Protein AF-A0A6I0E391-F1 (afdb_monomer)

Structure (mmCIF, N/CA/C/O backbone):
data_AF-A0A6I0E391-F1
#
_entry.id   AF-A0A6I0E391-F1
#
loop_
_atom_site.group_PDB
_atom_site.id
_atom_site.type_symbol
_atom_site.label_atom_id
_atom_site.label_alt_id
_atom_site.label_comp_id
_atom_site.label_asym_id
_atom_site.label_entity_id
_atom_site.label_seq_id
_atom_site.pdbx_PDB_ins_code
_atom_site.Cartn_x
_atom_site.Cartn_y
_atom_site.Cartn_z
_atom_site.occupancy
_atom_site.B_iso_or_equiv
_atom_site.auth_seq_id
_atom_site.auth_comp_id
_atom_site.auth_asym_id
_atom_site.auth_atom_id
_atom_site.pdbx_PDB_model_num
ATOM 1 N N . MET A 1 1 ? 44.628 -14.503 -8.313 1.00 46.72 1 MET A N 1
ATOM 2 C CA . MET A 1 1 ? 43.219 -14.071 -8.408 1.00 46.72 1 MET A CA 1
ATOM 3 C C . MET A 1 1 ? 42.395 -15.101 -7.666 1.00 46.72 1 MET A C 1
ATOM 5 O O . MET A 1 1 ? 42.502 -16.272 -8.007 1.00 46.72 1 MET A O 1
ATOM 9 N N . SER A 1 2 ? 41.689 -14.709 -6.607 1.00 58.78 2 SER A N 1
ATOM 10 C CA . SER A 1 2 ? 40.717 -15.592 -5.961 1.00 58.78 2 SER A CA 1
ATOM 11 C C . SER A 1 2 ? 39.588 -15.878 -6.950 1.00 58.78 2 SER A C 1
ATOM 13 O O . SER A 1 2 ? 39.157 -14.982 -7.675 1.00 58.78 2 SER A O 1
ATOM 15 N N . ILE A 1 3 ? 39.145 -17.130 -7.016 1.00 65.44 3 ILE A N 1
ATOM 16 C CA . ILE A 1 3 ? 37.949 -17.498 -7.774 1.00 65.44 3 ILE A CA 1
ATOM 17 C C . ILE A 1 3 ? 36.780 -16.772 -7.104 1.00 65.44 3 ILE A C 1
ATOM 19 O O . ILE A 1 3 ? 36.540 -16.970 -5.915 1.00 65.44 3 ILE A O 1
ATOM 23 N N . ILE A 1 4 ? 36.102 -15.887 -7.837 1.00 74.38 4 ILE A N 1
ATOM 24 C CA . ILE A 1 4 ? 34.874 -15.251 -7.354 1.00 74.38 4 ILE A CA 1
ATOM 25 C C . ILE A 1 4 ? 33.792 -16.328 -7.363 1.00 74.38 4 ILE A C 1
ATOM 27 O O . ILE A 1 4 ? 33.480 -16.889 -8.415 1.00 74.38 4 ILE A O 1
ATOM 31 N N . ASN A 1 5 ? 33.245 -16.637 -6.192 1.00 81.81 5 ASN A N 1
ATOM 32 C CA . ASN A 1 5 ? 32.132 -17.561 -6.073 1.00 81.81 5 ASN A CA 1
ATOM 33 C C . ASN A 1 5 ? 30.822 -16.811 -6.344 1.00 81.81 5 ASN A C 1
ATOM 35 O O . ASN A 1 5 ? 30.295 -16.123 -5.478 1.00 81.81 5 ASN A O 1
ATOM 39 N N . TYR A 1 6 ? 30.299 -16.938 -7.563 1.00 87.81 6 TYR A N 1
ATOM 40 C CA . TYR A 1 6 ? 29.052 -16.288 -7.987 1.00 87.81 6 TYR A CA 1
ATOM 41 C C . TYR A 1 6 ? 27.785 -16.853 -7.321 1.00 87.81 6 TYR A C 1
ATOM 43 O O . TYR A 1 6 ? 26.693 -16.368 -7.600 1.00 87.81 6 TYR A O 1
ATOM 51 N N . LEU A 1 7 ? 27.917 -17.884 -6.480 1.00 90.56 7 LEU A N 1
ATOM 52 C CA . LEU A 1 7 ? 26.816 -18.518 -5.752 1.00 90.56 7 LEU A CA 1
ATOM 53 C C . LEU A 1 7 ? 26.879 -18.256 -4.241 1.00 90.56 7 LEU A C 1
ATOM 55 O O . LEU A 1 7 ? 26.068 -18.794 -3.488 1.00 90.56 7 LEU A O 1
ATOM 59 N N . GLU A 1 8 ? 27.828 -17.441 -3.779 1.00 93.00 8 GLU A N 1
ATOM 60 C CA . GLU A 1 8 ? 27.818 -16.960 -2.400 1.00 93.00 8 GLU A CA 1
ATOM 61 C C . GLU A 1 8 ? 26.736 -15.884 -2.225 1.00 93.00 8 GLU A C 1
ATOM 63 O O . GLU A 1 8 ? 26.653 -14.969 -3.048 1.00 93.00 8 GLU A O 1
ATOM 68 N N . PRO A 1 9 ? 25.888 -15.977 -1.182 1.00 94.69 9 PRO A N 1
ATOM 69 C CA . PRO A 1 9 ? 24.912 -14.938 -0.886 1.00 94.69 9 PRO A CA 1
ATOM 70 C C . PRO A 1 9 ? 25.587 -13.583 -0.687 1.00 94.69 9 PRO A C 1
ATOM 72 O O . PRO A 1 9 ? 26.598 -13.475 0.014 1.00 94.69 9 PRO A O 1
ATOM 75 N N . ASP A 1 10 ? 24.993 -12.531 -1.242 1.00 93.75 10 ASP A N 1
ATOM 76 C CA . ASP A 1 10 ? 25.478 -11.177 -1.018 1.00 93.75 10 ASP A CA 1
ATOM 77 C C . ASP A 1 10 ? 25.355 -10.831 0.475 1.00 93.75 10 ASP A C 1
ATOM 79 O O . ASP A 1 10 ? 24.283 -10.928 1.081 1.00 93.75 10 ASP A O 1
ATOM 83 N N . SER A 1 11 ? 26.466 -10.421 1.088 1.00 92.50 11 SER A N 1
ATOM 84 C CA . SER A 1 11 ? 26.554 -10.217 2.538 1.00 92.50 11 SER A CA 1
ATOM 85 C C . SER A 1 11 ? 25.580 -9.163 3.064 1.00 92.50 11 SER A C 1
ATOM 87 O O . SER A 1 11 ? 25.208 -9.210 4.241 1.00 92.50 11 SER A O 1
ATOM 89 N N . ARG A 1 12 ? 25.100 -8.251 2.207 1.00 91.00 12 ARG A N 1
ATOM 90 C CA . ARG A 1 12 ? 24.074 -7.264 2.566 1.00 91.00 12 ARG A CA 1
ATOM 91 C C . ARG A 1 12 ? 22.795 -7.923 3.070 1.00 91.00 12 ARG A C 1
ATOM 93 O O . ARG A 1 12 ? 22.193 -7.388 3.994 1.00 91.00 12 ARG A O 1
ATOM 100 N N . TRP A 1 13 ? 22.408 -9.091 2.550 1.00 92.25 13 TRP A N 1
ATOM 101 C CA . TRP A 1 13 ? 21.163 -9.769 2.941 1.00 92.25 13 TRP A CA 1
ATOM 102 C C . TRP A 1 13 ? 21.108 -10.167 4.422 1.00 92.25 13 TRP A C 1
ATOM 104 O O . TRP A 1 13 ? 20.024 -10.256 5.007 1.00 92.25 13 TRP A O 1
ATOM 114 N N . SER A 1 14 ? 22.272 -10.290 5.070 1.00 90.19 14 SER A N 1
ATOM 115 C CA . SER A 1 14 ? 22.373 -10.532 6.512 1.00 90.19 14 SER A CA 1
ATOM 116 C C . SER A 1 14 ? 21.745 -9.420 7.366 1.00 90.19 14 SER A C 1
ATOM 118 O O . SER A 1 14 ? 21.201 -9.721 8.430 1.00 90.19 14 SER A O 1
ATOM 120 N N . LEU A 1 15 ? 21.722 -8.169 6.878 1.00 88.94 15 LEU A N 1
ATOM 121 C CA . LEU A 1 15 ? 21.093 -7.021 7.549 1.00 88.94 15 LEU A CA 1
ATOM 122 C C . LEU A 1 15 ? 19.573 -7.179 7.703 1.00 88.94 15 LEU A C 1
ATOM 124 O O . LEU A 1 15 ? 18.974 -6.532 8.557 1.00 88.94 15 LEU A O 1
ATOM 128 N N . TRP A 1 16 ? 18.955 -8.044 6.894 1.00 88.69 16 TRP A N 1
ATOM 129 C CA . TRP A 1 16 ? 17.520 -8.345 6.934 1.00 88.69 16 TRP A CA 1
ATOM 130 C C . TRP A 1 16 ? 17.235 -9.780 7.382 1.00 88.69 16 TRP A C 1
ATOM 132 O O . TRP A 1 16 ? 16.155 -10.311 7.119 1.00 88.69 16 TRP A O 1
ATOM 142 N N . HIS A 1 17 ? 18.201 -10.416 8.055 1.00 91.06 17 HIS A N 1
ATOM 143 C CA . HIS A 1 17 ? 18.084 -11.783 8.564 1.00 91.06 17 HIS A CA 1
ATOM 144 C C . HIS A 1 17 ? 17.608 -12.774 7.488 1.00 91.06 17 HIS A C 1
ATOM 146 O O . HIS A 1 17 ? 16.733 -13.605 7.735 1.00 91.06 17 HIS A O 1
ATOM 152 N N . CYS A 1 18 ? 18.147 -12.641 6.276 1.00 92.69 18 CYS A N 1
ATOM 153 C CA . CYS A 1 18 ? 17.850 -13.506 5.145 1.00 92.69 18 CYS A CA 1
ATOM 154 C C . CYS A 1 18 ? 19.090 -14.337 4.825 1.00 92.69 18 CYS A C 1
ATOM 156 O O . CYS A 1 18 ? 20.132 -13.774 4.482 1.00 92.69 18 CYS A O 1
ATOM 158 N N . LYS A 1 19 ? 19.001 -15.657 5.006 1.00 92.25 19 LYS A N 1
ATOM 159 C CA . LYS A 1 19 ? 20.163 -16.557 4.933 1.00 92.25 19 LYS A CA 1
ATOM 160 C C . LYS A 1 19 ? 20.131 -17.492 3.735 1.00 92.25 19 LYS A C 1
ATOM 162 O O . LYS A 1 19 ? 21.194 -17.933 3.305 1.00 92.25 19 LYS A O 1
ATOM 167 N N . THR A 1 20 ? 18.949 -17.798 3.213 1.00 95.00 20 THR A N 1
ATOM 168 C CA . THR A 1 20 ? 18.779 -18.716 2.082 1.00 95.00 20 THR A CA 1
ATOM 169 C C . THR A 1 20 ? 18.097 -18.029 0.905 1.00 95.00 20 THR A C 1
ATOM 171 O O . THR A 1 20 ? 17.466 -16.981 1.060 1.00 95.00 20 THR A O 1
ATOM 174 N N . ASN A 1 21 ? 18.237 -18.622 -0.281 1.00 95.12 21 ASN A N 1
ATOM 175 C CA . ASN A 1 21 ? 17.572 -18.133 -1.486 1.00 95.12 21 ASN A CA 1
ATOM 176 C C . ASN A 1 21 ? 16.048 -18.301 -1.361 1.00 95.12 21 ASN A C 1
ATOM 178 O O . ASN A 1 21 ? 15.282 -17.431 -1.752 1.00 95.12 21 ASN A O 1
ATOM 182 N N . GLU A 1 22 ? 15.597 -19.384 -0.734 1.00 96.06 22 GLU A N 1
ATOM 183 C CA . GLU A 1 22 ? 14.180 -19.656 -0.502 1.00 96.06 22 GLU A CA 1
ATOM 184 C C . GLU A 1 22 ? 13.552 -18.589 0.404 1.00 96.06 22 GLU A C 1
ATOM 186 O O . GLU A 1 22 ? 12.534 -18.002 0.040 1.00 96.06 22 GLU A O 1
ATOM 191 N N . GLU A 1 23 ? 14.204 -18.262 1.529 1.00 95.00 23 GLU A N 1
ATOM 192 C CA . GLU A 1 23 ? 13.784 -17.163 2.409 1.00 95.00 23 GLU A CA 1
ATOM 193 C C . GLU A 1 23 ? 13.791 -15.820 1.669 1.00 95.00 23 GLU A C 1
ATOM 195 O O . GLU A 1 23 ? 12.931 -14.969 1.900 1.00 95.00 23 GLU A O 1
ATOM 200 N N . PHE A 1 24 ? 14.776 -15.611 0.792 1.00 95.50 24 PHE A N 1
ATOM 201 C CA . PHE A 1 24 ? 14.895 -14.389 0.009 1.00 95.50 24 PHE A CA 1
ATOM 202 C C . PHE A 1 24 ? 13.733 -14.238 -0.968 1.00 95.50 24 PHE A C 1
ATOM 204 O O . PHE A 1 24 ? 13.105 -13.181 -1.023 1.00 95.50 24 PHE A O 1
ATOM 211 N N . ILE A 1 25 ? 13.432 -15.299 -1.714 1.00 96.00 25 ILE A N 1
ATOM 212 C CA . ILE A 1 25 ? 12.317 -15.346 -2.654 1.00 96.00 25 ILE A CA 1
ATOM 213 C C . ILE A 1 25 ? 11.008 -15.083 -1.911 1.00 96.00 25 ILE A C 1
ATOM 215 O O . ILE A 1 25 ? 10.240 -14.228 -2.339 1.00 96.00 25 ILE A O 1
ATOM 219 N N . GLU A 1 26 ? 10.775 -15.743 -0.778 1.00 93.69 26 GLU A N 1
ATOM 220 C CA . GLU A 1 26 ? 9.557 -15.548 0.016 1.00 93.69 26 GLU A CA 1
ATOM 221 C C . GLU A 1 26 ? 9.397 -14.097 0.500 1.00 93.69 26 GLU A C 1
ATOM 223 O O . GLU A 1 26 ? 8.302 -13.538 0.448 1.00 93.69 26 GLU A O 1
ATOM 228 N N . LYS A 1 27 ? 10.490 -13.463 0.942 1.00 92.25 27 LYS A N 1
ATOM 229 C CA . LYS A 1 27 ? 10.454 -12.117 1.534 1.00 92.25 27 LYS A CA 1
ATOM 230 C C . LYS A 1 27 ? 10.478 -10.978 0.519 1.00 92.25 27 LYS A C 1
ATOM 232 O O . LYS A 1 27 ? 9.922 -9.919 0.799 1.00 92.25 27 LYS A O 1
ATOM 237 N N . PHE A 1 28 ? 11.182 -11.141 -0.601 1.00 94.19 28 PHE A N 1
ATOM 238 C CA . PHE A 1 28 ? 11.545 -10.024 -1.480 1.00 94.19 28 PHE A CA 1
ATOM 239 C C . PHE A 1 28 ? 11.097 -10.188 -2.933 1.00 94.19 28 PHE A C 1
ATOM 241 O O . PHE A 1 28 ? 11.076 -9.188 -3.657 1.00 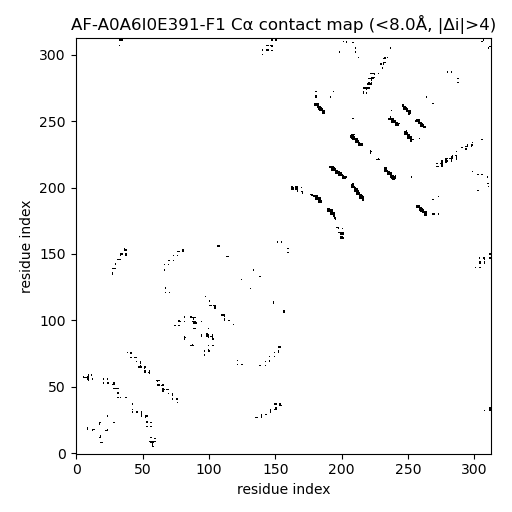94.19 28 PHE A O 1
ATOM 248 N N . LEU A 1 29 ? 10.724 -11.391 -3.384 1.00 96.19 29 LEU A N 1
ATOM 249 C CA . LEU A 1 29 ? 10.219 -11.566 -4.743 1.00 96.19 29 LEU A CA 1
ATOM 250 C C . LEU A 1 29 ? 8.758 -11.121 -4.831 1.00 96.19 29 LEU A C 1
ATOM 252 O O . LEU A 1 29 ? 7.857 -11.742 -4.271 1.00 96.19 29 LEU A O 1
ATOM 256 N N . VAL A 1 30 ? 8.515 -10.072 -5.611 1.00 96.56 30 VAL A N 1
ATOM 257 C CA . VAL A 1 30 ? 7.164 -9.657 -5.995 1.00 96.56 30 VAL A CA 1
ATOM 258 C C . VAL A 1 30 ? 6.824 -10.306 -7.328 1.00 96.56 30 VAL A C 1
ATOM 260 O O . VAL A 1 30 ? 7.547 -10.138 -8.308 1.00 96.56 30 VAL A O 1
ATOM 263 N N . LYS A 1 31 ? 5.731 -11.067 -7.354 1.00 97.38 31 LYS A N 1
ATOM 264 C CA . LYS A 1 31 ? 5.215 -11.705 -8.565 1.00 97.38 31 LYS A CA 1
ATOM 265 C C . LYS A 1 31 ? 4.397 -10.716 -9.386 1.00 97.38 31 LYS A C 1
ATOM 267 O O . LYS A 1 31 ? 3.688 -9.879 -8.834 1.00 97.38 31 LYS A O 1
ATOM 272 N N . GLY A 1 32 ? 4.449 -10.836 -10.706 1.00 97.12 32 GLY A N 1
ATOM 273 C CA . GLY A 1 32 ? 3.607 -10.067 -11.618 1.00 97.12 32 GLY A CA 1
ATOM 274 C C . GLY A 1 32 ? 2.152 -10.534 -11.578 1.00 97.12 32 GLY A C 1
ATOM 275 O O . GLY A 1 32 ? 1.710 -11.216 -12.497 1.00 97.12 32 GLY A O 1
ATOM 276 N N . LYS A 1 33 ? 1.407 -10.192 -10.518 1.00 97.06 33 LYS A N 1
ATOM 277 C CA . LYS A 1 33 ? -0.035 -10.472 -10.376 1.00 97.06 33 LYS A CA 1
ATOM 278 C C . LYS A 1 33 ? -0.867 -9.554 -11.279 1.00 97.06 33 LYS A C 1
ATOM 280 O O . LYS A 1 33 ? -1.529 -8.627 -10.807 1.00 97.06 33 LYS A O 1
ATOM 285 N N . PHE A 1 34 ? -0.746 -9.746 -12.587 1.00 97.75 34 PHE A N 1
ATOM 286 C CA . PHE A 1 34 ? -1.431 -8.937 -13.586 1.00 97.75 34 PHE A CA 1
ATOM 287 C C . PHE A 1 34 ? -2.766 -9.554 -13.982 1.00 97.75 34 PHE A C 1
ATOM 289 O O . PHE A 1 34 ? -2.832 -10.730 -14.331 1.00 97.75 34 PHE A O 1
ATOM 296 N N . HIS A 1 35 ? -3.819 -8.739 -14.010 1.00 96.44 35 HIS A N 1
ATOM 297 C CA . HIS A 1 35 ? -5.108 -9.199 -14.514 1.00 96.44 35 HIS A CA 1
ATOM 298 C C . HIS A 1 35 ? -5.093 -9.346 -16.045 1.00 96.44 35 HIS A C 1
ATOM 300 O O . HIS A 1 35 ? -4.293 -8.722 -16.742 1.00 96.44 35 HIS A O 1
ATOM 306 N N . LYS A 1 36 ? -6.068 -10.082 -16.587 1.00 96.44 36 LYS A N 1
ATOM 307 C CA . LYS A 1 36 ? -6.163 -10.440 -18.018 1.00 96.44 36 LYS A CA 1
ATOM 308 C C . LYS A 1 36 ? -6.105 -9.277 -19.024 1.00 96.44 36 LYS A C 1
ATOM 310 O O . LYS A 1 36 ? -5.743 -9.502 -20.171 1.00 96.44 36 LYS A O 1
ATOM 315 N N . ASP A 1 37 ? -6.486 -8.064 -18.618 1.00 96.69 37 ASP A N 1
ATOM 316 C CA . ASP A 1 37 ? -6.491 -6.898 -19.515 1.00 96.69 37 ASP A CA 1
ATOM 317 C C . ASP A 1 37 ? -5.110 -6.216 -19.639 1.00 96.69 37 ASP A C 1
ATOM 319 O O . ASP A 1 37 ? -4.937 -5.313 -20.460 1.00 96.69 37 ASP A O 1
ATOM 323 N N . VAL A 1 38 ? -4.111 -6.633 -18.847 1.00 98.06 38 VAL A N 1
ATOM 324 C CA . VAL A 1 38 ? -2.726 -6.165 -19.001 1.00 98.06 38 VAL A CA 1
ATOM 325 C C . VAL A 1 38 ? -2.105 -6.829 -20.241 1.00 98.06 38 VAL A C 1
ATOM 327 O O . VAL A 1 38 ? -2.194 -8.048 -20.377 1.00 98.06 38 VAL A O 1
ATOM 330 N N . PRO A 1 39 ? -1.452 -6.075 -21.148 1.00 98.19 39 PRO A N 1
ATOM 331 C CA . PRO A 1 39 ? -0.847 -6.640 -22.351 1.00 98.19 39 PRO A CA 1
ATOM 332 C C . PRO A 1 39 ? 0.213 -7.705 -22.057 1.00 98.19 39 PRO A C 1
ATOM 334 O O . PRO A 1 39 ? 1.077 -7.514 -21.201 1.00 98.19 39 PRO A O 1
ATOM 337 N N . GLU A 1 40 ? 0.217 -8.771 -22.856 1.00 97.75 40 GLU A N 1
ATOM 338 C CA . GLU A 1 40 ? 1.170 -9.886 -22.749 1.00 97.75 40 GLU A CA 1
ATOM 339 C C . GLU A 1 40 ? 2.638 -9.425 -22.770 1.00 97.75 40 GLU A C 1
ATOM 341 O O . GLU A 1 40 ? 3.476 -9.969 -22.053 1.00 97.75 40 GLU A O 1
ATOM 346 N N . ASP A 1 41 ? 2.958 -8.388 -23.547 1.00 97.38 41 ASP A N 1
ATOM 347 C CA . ASP A 1 41 ? 4.313 -7.830 -23.612 1.00 97.38 41 ASP A CA 1
ATOM 348 C C . ASP A 1 41 ? 4.762 -7.253 -22.259 1.00 97.38 41 ASP A C 1
ATOM 350 O O . ASP A 1 41 ? 5.913 -7.420 -21.863 1.00 97.38 41 ASP A O 1
ATOM 354 N N . VAL A 1 42 ? 3.852 -6.629 -21.502 1.00 98.19 42 VAL A N 1
ATOM 355 C CA . VAL A 1 42 ? 4.133 -6.127 -20.145 1.00 98.19 42 VAL A CA 1
ATOM 356 C C . VAL A 1 42 ? 4.390 -7.293 -19.189 1.00 98.19 42 VAL A C 1
ATOM 358 O O . VAL A 1 42 ? 5.347 -7.248 -18.414 1.00 98.19 42 VAL A O 1
ATOM 361 N N . ILE A 1 43 ? 3.574 -8.349 -19.276 1.00 98.19 43 ILE A N 1
ATOM 362 C CA . ILE A 1 43 ? 3.686 -9.549 -18.436 1.00 98.19 43 ILE A CA 1
ATOM 363 C C . ILE A 1 43 ? 5.033 -10.246 -18.678 1.00 98.19 43 ILE A C 1
ATOM 365 O O . ILE A 1 43 ? 5.786 -10.482 -17.730 1.00 98.19 43 ILE A O 1
ATOM 369 N N . LYS A 1 44 ? 5.386 -10.497 -19.945 1.00 97.75 44 LYS A N 1
ATOM 370 C CA . LYS A 1 44 ? 6.661 -11.123 -20.341 1.00 97.75 44 LYS A CA 1
ATOM 371 C C . LYS A 1 44 ? 7.874 -10.320 -19.886 1.00 97.75 44 LYS A C 1
ATOM 373 O O . LYS A 1 44 ? 8.842 -10.880 -19.366 1.00 97.75 44 LYS A O 1
ATOM 378 N N . GLU A 1 45 ? 7.832 -9.001 -20.054 1.00 98.12 45 GLU A N 1
ATOM 379 C CA . GLU A 1 45 ? 8.916 -8.132 -19.602 1.00 98.12 45 GLU A CA 1
ATOM 380 C C . GLU A 1 45 ? 9.081 -8.181 -18.074 1.00 98.12 45 GLU A C 1
ATOM 382 O O . GLU A 1 45 ? 10.212 -8.172 -17.575 1.00 98.12 45 GLU A O 1
ATOM 387 N N . TYR A 1 46 ? 7.980 -8.298 -17.323 1.00 98.38 46 TYR A N 1
ATOM 388 C CA . TYR A 1 46 ? 8.019 -8.412 -15.866 1.00 98.38 46 TYR A CA 1
ATOM 389 C C . TYR A 1 46 ? 8.551 -9.768 -15.386 1.00 98.38 46 TYR A C 1
ATOM 391 O O . TYR A 1 46 ? 9.244 -9.818 -14.374 1.00 98.38 46 TYR A O 1
ATOM 399 N N . THR A 1 47 ? 8.359 -10.862 -16.131 1.00 98.25 47 THR A N 1
ATOM 400 C CA . THR A 1 47 ? 9.009 -12.149 -15.812 1.00 98.25 47 THR A CA 1
ATOM 401 C C . THR A 1 47 ? 10.530 -12.001 -15.705 1.00 98.25 47 THR A C 1
ATOM 403 O O . THR A 1 47 ? 11.166 -12.578 -14.826 1.00 98.25 47 THR A O 1
ATOM 406 N N . THR A 1 48 ? 11.138 -11.151 -16.537 1.00 98.19 48 THR A N 1
ATOM 407 C CA . THR A 1 48 ? 12.574 -10.854 -16.424 1.00 98.19 48 THR A CA 1
ATOM 408 C C . THR A 1 48 ? 12.908 -10.101 -15.132 1.00 98.19 48 THR A C 1
ATOM 410 O O . THR A 1 48 ? 13.959 -10.346 -14.546 1.00 98.19 48 THR A O 1
ATOM 413 N N . VAL A 1 49 ? 12.031 -9.204 -14.662 1.00 98.25 49 VAL A N 1
ATOM 414 C CA . VAL A 1 49 ? 12.189 -8.545 -13.352 1.00 98.25 49 VAL A CA 1
ATOM 415 C C . VAL A 1 49 ? 12.212 -9.589 -12.242 1.00 98.25 49 VAL A C 1
ATOM 417 O O . VAL A 1 49 ? 13.113 -9.546 -11.410 1.00 98.25 49 VAL A O 1
ATOM 420 N N . GLU A 1 50 ? 11.299 -10.563 -12.263 1.00 98.44 50 GLU A N 1
ATOM 421 C CA . GLU A 1 50 ? 11.278 -11.641 -11.269 1.00 98.44 50 GLU A CA 1
ATOM 422 C C . GLU A 1 50 ? 12.593 -12.429 -11.243 1.00 98.44 50 GLU A C 1
ATOM 424 O O . GLU A 1 50 ? 13.147 -12.684 -10.172 1.00 98.44 50 GLU A O 1
ATOM 429 N N . HIS A 1 51 ? 13.137 -12.768 -12.416 1.00 98.19 51 HIS A N 1
ATOM 430 C CA . HIS A 1 51 ? 14.431 -13.444 -12.508 1.00 98.19 51 HIS A CA 1
ATOM 431 C C . HIS A 1 51 ? 15.579 -12.579 -11.981 1.00 98.19 51 HIS A C 1
ATOM 433 O O . HIS A 1 51 ? 16.431 -13.094 -11.257 1.00 98.19 51 HIS A O 1
ATOM 439 N N . LEU A 1 52 ? 15.611 -11.284 -12.307 1.00 97.88 52 LEU A N 1
ATOM 440 C CA . LEU A 1 52 ? 16.632 -10.365 -11.798 1.00 97.88 52 LEU A CA 1
ATOM 441 C C . LEU A 1 52 ? 16.557 -10.232 -10.273 1.00 97.88 52 LEU A C 1
ATOM 443 O O . LEU A 1 52 ? 17.591 -10.268 -9.607 1.00 97.88 52 LEU A O 1
ATOM 447 N N . VAL A 1 53 ? 15.348 -10.141 -9.709 1.00 97.06 53 VAL A N 1
ATOM 448 C CA . VAL A 1 53 ? 15.152 -10.128 -8.256 1.00 97.06 53 VAL A CA 1
ATOM 449 C C . VAL A 1 53 ? 15.657 -11.429 -7.648 1.00 97.06 53 VAL A C 1
ATOM 451 O O . VAL A 1 53 ? 16.495 -11.369 -6.756 1.00 97.06 53 VAL A O 1
ATOM 454 N N . ALA A 1 54 ? 15.238 -12.592 -8.148 1.00 97.06 54 ALA A N 1
ATOM 455 C CA . ALA A 1 54 ? 15.663 -13.884 -7.605 1.00 97.06 54 ALA A CA 1
ATOM 456 C C . ALA A 1 54 ? 17.196 -14.051 -7.595 1.00 97.06 54 ALA A C 1
ATOM 458 O O . ALA A 1 54 ? 17.769 -14.489 -6.601 1.00 97.06 54 ALA A O 1
ATOM 459 N N . HIS A 1 55 ? 17.885 -13.634 -8.661 1.00 96.88 55 HIS A N 1
ATOM 460 C CA . HIS A 1 55 ? 19.350 -13.718 -8.726 1.00 96.88 55 HIS A CA 1
ATOM 461 C C . HIS A 1 55 ? 20.061 -12.641 -7.897 1.00 96.88 55 HIS A C 1
ATOM 463 O O . HIS A 1 55 ? 21.245 -12.784 -7.582 1.00 96.88 55 HIS A O 1
ATOM 469 N N . SER A 1 56 ? 19.349 -11.593 -7.474 1.00 96.38 56 SER A N 1
ATOM 470 C CA . SER A 1 56 ? 19.925 -10.558 -6.618 1.00 96.38 56 SER A CA 1
ATOM 471 C C . SER A 1 56 ? 20.292 -11.044 -5.216 1.00 96.38 56 SER A C 1
ATOM 473 O O . SER A 1 56 ? 21.099 -10.398 -4.546 1.00 96.38 56 SER A O 1
ATOM 475 N N . PHE A 1 57 ? 19.805 -12.224 -4.812 1.00 96.56 57 PHE A N 1
ATOM 476 C CA . PHE A 1 57 ? 20.283 -12.920 -3.620 1.00 96.56 57 PHE A CA 1
ATOM 477 C C . PHE A 1 57 ? 21.810 -13.128 -3.638 1.00 96.56 57 PHE A C 1
ATOM 479 O O . PHE A 1 57 ? 22.477 -12.929 -2.625 1.00 96.56 57 PHE A O 1
ATOM 486 N N . TYR A 1 58 ? 22.382 -13.450 -4.800 1.00 96.06 58 TYR A N 1
ATOM 487 C CA . TYR A 1 58 ? 23.825 -13.665 -4.964 1.00 96.06 58 TYR A CA 1
ATOM 488 C C . TYR A 1 58 ? 24.577 -12.390 -5.363 1.00 96.06 58 TYR A C 1
ATOM 490 O O . TYR A 1 58 ? 25.763 -12.241 -5.084 1.00 96.06 58 TYR A O 1
ATOM 498 N N . TYR A 1 59 ? 23.894 -11.446 -6.017 1.00 94.69 59 TYR A N 1
ATOM 499 C CA . TYR A 1 59 ? 24.496 -10.189 -6.455 1.00 94.69 59 TYR A CA 1
ATOM 500 C C . TYR A 1 59 ? 23.489 -9.039 -6.380 1.00 94.69 59 TYR A C 1
ATOM 502 O O . TYR A 1 59 ? 22.728 -8.793 -7.319 1.00 94.69 59 TYR A O 1
ATOM 510 N N . TYR A 1 60 ? 23.502 -8.293 -5.272 1.00 92.38 60 TYR A N 1
ATOM 511 C CA . TYR A 1 60 ? 22.517 -7.237 -4.997 1.00 92.38 60 TYR A CA 1
ATOM 512 C C . TYR A 1 60 ? 22.351 -6.196 -6.120 1.00 92.38 60 TYR A C 1
ATOM 514 O O . TYR A 1 60 ? 21.224 -5.742 -6.295 1.00 92.38 60 TYR A O 1
ATOM 522 N N . PRO A 1 61 ? 23.373 -5.797 -6.914 1.00 92.06 61 PRO A N 1
ATOM 523 C CA . PRO A 1 61 ? 23.150 -4.869 -8.026 1.00 92.06 61 PRO A CA 1
ATOM 524 C C . PRO A 1 61 ? 22.123 -5.362 -9.059 1.00 92.06 61 PRO A C 1
ATOM 526 O O . PRO A 1 61 ? 21.494 -4.547 -9.725 1.00 92.06 61 PRO A O 1
ATOM 529 N N . MET A 1 62 ? 21.847 -6.670 -9.152 1.00 94.69 62 MET A N 1
ATOM 530 C CA . MET A 1 62 ? 20.718 -7.155 -9.962 1.00 94.69 62 MET A CA 1
ATOM 531 C C . MET A 1 62 ? 19.364 -6.650 -9.449 1.00 94.69 62 MET A C 1
ATOM 533 O O . MET A 1 62 ? 18.434 -6.496 -10.234 1.00 94.69 62 MET A O 1
ATOM 537 N N . PHE A 1 63 ? 19.249 -6.338 -8.158 1.00 92.75 63 PHE A N 1
ATOM 538 C CA . PHE A 1 63 ? 18.061 -5.725 -7.569 1.00 92.75 63 PHE A CA 1
ATOM 539 C C . PHE A 1 63 ? 17.885 -4.265 -8.014 1.00 92.75 63 PHE A C 1
ATOM 541 O O . PHE A 1 63 ? 16.756 -3.806 -8.189 1.00 92.75 63 PHE A O 1
ATOM 548 N N . ASP A 1 64 ? 18.987 -3.527 -8.219 1.00 90.19 64 ASP A N 1
ATOM 549 C CA . ASP A 1 64 ? 18.975 -2.197 -8.852 1.00 90.19 64 ASP A CA 1
ATOM 550 C C . ASP A 1 64 ? 18.470 -2.293 -10.296 1.00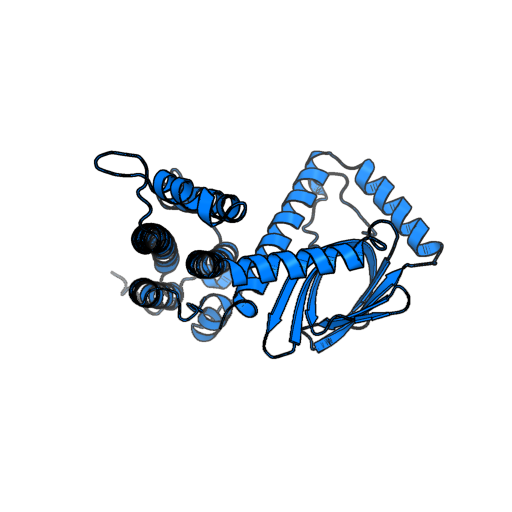 90.19 64 ASP A C 1
ATOM 552 O O . ASP A 1 64 ? 17.556 -1.565 -10.695 1.00 90.19 64 ASP A O 1
ATOM 556 N N . GLU A 1 65 ? 19.004 -3.247 -11.058 1.00 93.88 65 GLU A N 1
ATOM 557 C CA . GLU A 1 65 ? 18.620 -3.469 -12.454 1.00 93.88 65 GLU A CA 1
ATOM 558 C C . GLU A 1 65 ? 17.171 -3.944 -12.604 1.00 93.88 65 GLU A C 1
ATOM 560 O O . GLU A 1 65 ? 16.452 -3.472 -13.490 1.00 93.88 65 GLU A O 1
ATOM 565 N N . ALA A 1 66 ? 16.703 -4.819 -11.708 1.00 95.81 66 ALA A N 1
ATOM 566 C CA . ALA A 1 66 ? 15.308 -5.246 -11.637 1.00 95.81 66 ALA A CA 1
ATOM 567 C C . ALA A 1 66 ? 14.372 -4.046 -11.451 1.00 95.81 66 ALA A C 1
ATOM 569 O O . ALA A 1 66 ? 13.368 -3.897 -12.160 1.00 95.81 66 ALA A O 1
ATOM 570 N N . PHE A 1 67 ? 14.724 -3.152 -10.525 1.00 92.31 67 PHE A N 1
ATOM 571 C CA . PHE A 1 67 ? 13.944 -1.955 -10.255 1.00 92.31 67 PHE A CA 1
ATOM 572 C C . PHE A 1 67 ? 13.945 -1.002 -11.457 1.00 92.31 67 PHE A C 1
ATOM 574 O O . PHE A 1 67 ? 12.884 -0.604 -11.938 1.00 92.31 67 PHE A O 1
ATOM 581 N N . SER A 1 68 ? 15.121 -0.716 -12.023 1.00 91.81 68 SER A N 1
ATOM 582 C CA . SER A 1 68 ? 15.270 0.080 -13.249 1.00 91.81 68 SER A CA 1
ATOM 583 C C . SER A 1 68 ? 14.427 -0.478 -14.401 1.00 91.81 68 SER A C 1
ATOM 585 O O . SER A 1 68 ? 13.699 0.262 -15.071 1.00 91.81 68 SER A O 1
ATOM 587 N N . LYS A 1 69 ? 14.449 -1.798 -14.616 1.00 95.44 69 LYS A N 1
ATOM 588 C CA . LYS A 1 69 ? 13.611 -2.464 -15.620 1.00 95.44 69 LYS A CA 1
ATOM 589 C C . LYS A 1 69 ? 12.118 -2.284 -15.339 1.00 95.44 69 LYS A C 1
ATOM 591 O O . LYS A 1 69 ? 11.386 -1.959 -16.268 1.00 95.44 69 LYS A O 1
ATOM 596 N N . THR A 1 70 ? 11.683 -2.376 -14.086 1.00 95.12 70 THR A N 1
ATOM 597 C CA . THR A 1 70 ? 10.277 -2.138 -13.706 1.00 95.12 70 THR A CA 1
ATOM 598 C C . THR A 1 70 ? 9.812 -0.730 -14.083 1.00 95.12 70 THR A C 1
ATOM 600 O O . THR A 1 70 ? 8.738 -0.568 -14.660 1.00 95.12 70 THR A O 1
ATOM 603 N N . THR A 1 71 ? 10.645 0.294 -13.868 1.00 91.50 71 THR A N 1
ATOM 604 C CA . THR A 1 71 ? 10.294 1.668 -14.278 1.00 91.50 71 THR A CA 1
ATOM 605 C C . THR A 1 71 ? 10.156 1.826 -15.798 1.00 91.50 71 THR A C 1
ATOM 607 O O . THR A 1 71 ? 9.304 2.581 -16.270 1.00 91.50 71 THR A O 1
ATOM 610 N N . ARG A 1 72 ? 10.962 1.093 -16.580 1.00 94.44 72 ARG A N 1
ATOM 611 C CA . ARG A 1 72 ? 10.869 1.061 -18.050 1.00 94.44 72 ARG A CA 1
ATOM 612 C C . ARG A 1 72 ? 9.612 0.330 -18.520 1.00 94.44 72 ARG A C 1
ATOM 614 O O . ARG A 1 72 ? 8.982 0.777 -19.473 1.00 94.44 72 ARG A O 1
ATOM 621 N N . ILE A 1 73 ? 9.226 -0.743 -17.828 1.00 96.38 73 ILE A N 1
ATOM 622 C CA . ILE A 1 73 ? 7.969 -1.462 -18.077 1.00 96.38 73 ILE A CA 1
ATOM 623 C C . ILE A 1 73 ? 6.772 -0.544 -17.828 1.00 96.38 73 ILE A C 1
ATOM 625 O O . ILE A 1 73 ? 5.876 -0.496 -18.662 1.00 96.38 73 ILE A O 1
ATOM 629 N N . PHE A 1 74 ? 6.773 0.239 -16.745 1.00 94.62 74 PHE A N 1
ATOM 630 C CA . PHE A 1 74 ? 5.722 1.232 -16.500 1.00 94.62 74 PHE A CA 1
ATOM 631 C C . PHE A 1 74 ? 5.629 2.271 -17.631 1.00 94.62 74 PHE A C 1
ATOM 633 O O . PHE A 1 74 ? 4.539 2.544 -18.129 1.00 94.62 74 PHE A O 1
ATOM 640 N N . GLU A 1 75 ? 6.760 2.808 -18.102 1.00 93.69 75 GLU A N 1
ATOM 641 C CA . GLU A 1 75 ? 6.765 3.723 -19.253 1.00 93.69 75 GLU A CA 1
ATOM 642 C C . GLU A 1 75 ? 6.191 3.068 -20.520 1.00 93.69 75 GLU A C 1
ATOM 644 O O . GLU A 1 75 ? 5.406 3.694 -21.235 1.00 93.69 75 GLU A O 1
ATOM 649 N N . MET A 1 76 ? 6.567 1.819 -20.800 1.00 96.12 76 MET A N 1
ATOM 650 C CA . MET A 1 76 ? 6.026 1.051 -21.922 1.00 96.12 76 MET A CA 1
ATOM 651 C C . MET A 1 76 ? 4.514 0.841 -21.775 1.00 96.12 76 MET A C 1
ATOM 653 O O . MET A 1 76 ? 3.773 1.088 -22.722 1.00 96.12 76 MET A O 1
ATOM 657 N N . ALA A 1 77 ? 4.054 0.454 -20.586 1.00 96.50 77 ALA A N 1
ATOM 658 C CA . ALA A 1 77 ? 2.647 0.248 -20.269 1.00 96.50 77 ALA A CA 1
ATOM 659 C C . ALA A 1 77 ? 1.814 1.517 -20.515 1.00 96.50 77 ALA A C 1
ATOM 661 O O . ALA A 1 77 ? 0.783 1.453 -21.181 1.00 96.50 77 ALA A O 1
ATOM 662 N N . VAL A 1 78 ? 2.291 2.680 -20.056 1.00 94.50 78 VAL A N 1
ATOM 663 C CA . VAL A 1 78 ? 1.635 3.980 -20.288 1.00 94.50 78 VAL A CA 1
ATOM 664 C C . VAL A 1 78 ? 1.494 4.278 -21.783 1.00 94.50 78 VAL A C 1
ATOM 666 O O . VAL A 1 78 ? 0.415 4.668 -22.227 1.00 94.50 78 VAL A O 1
ATOM 669 N N . LYS A 1 79 ? 2.551 4.055 -22.575 1.00 95.19 79 LYS A N 1
ATOM 670 C CA . LYS A 1 79 ? 2.514 4.262 -24.034 1.00 95.19 79 LYS A CA 1
ATOM 671 C C . LYS A 1 79 ? 1.521 3.323 -24.714 1.00 95.19 79 LYS A C 1
ATOM 673 O O . LYS A 1 79 ? 0.656 3.795 -25.445 1.00 95.19 79 LYS A O 1
ATOM 678 N N . LEU A 1 80 ? 1.587 2.029 -24.393 1.00 96.69 80 LEU A N 1
ATOM 679 C CA . LEU A 1 80 ? 0.651 1.026 -24.903 1.00 96.69 80 LEU A CA 1
ATOM 680 C C . LEU A 1 80 ? -0.797 1.401 -24.584 1.00 96.69 80 LEU A C 1
ATOM 682 O O . LEU A 1 80 ? -1.675 1.251 -25.432 1.00 96.69 80 LEU A O 1
ATOM 686 N N . ARG A 1 81 ? -1.062 1.925 -23.382 1.00 95.25 81 ARG A N 1
ATOM 687 C CA . ARG A 1 81 ? -2.414 2.338 -23.016 1.00 95.25 81 ARG A CA 1
ATOM 688 C C . ARG A 1 81 ? -2.892 3.560 -23.799 1.00 95.25 81 ARG A C 1
ATOM 690 O O . ARG A 1 81 ? -4.051 3.585 -24.208 1.00 95.25 81 ARG A O 1
ATOM 697 N N . CYS A 1 82 ? -2.028 4.546 -24.049 1.00 95.00 82 CYS A N 1
ATOM 698 C CA . CYS A 1 82 ? -2.365 5.657 -24.942 1.00 95.00 82 CYS A CA 1
ATOM 699 C C . CYS A 1 82 ? -2.727 5.158 -26.346 1.00 95.00 82 CYS A C 1
ATOM 701 O O . CYS A 1 82 ? -3.751 5.575 -26.883 1.00 95.00 82 CYS A O 1
ATOM 703 N N . ASP A 1 83 ? -1.943 4.227 -26.896 1.00 95.00 83 ASP A N 1
ATOM 704 C CA . ASP A 1 83 ? -2.191 3.658 -28.222 1.00 95.00 83 ASP A CA 1
ATOM 705 C C . ASP A 1 83 ? -3.536 2.914 -28.277 1.00 95.00 83 ASP A C 1
ATOM 707 O O . ASP A 1 83 ? -4.327 3.137 -29.195 1.00 95.00 83 ASP A O 1
ATOM 711 N N . GLN A 1 84 ? -3.849 2.102 -27.260 1.00 95.12 84 GLN A N 1
ATOM 712 C CA . GLN A 1 84 ? -5.134 1.394 -27.142 1.00 95.12 84 GLN A CA 1
ATOM 713 C C . GLN A 1 84 ? -6.342 2.337 -27.085 1.00 95.12 84 GLN A C 1
ATOM 715 O O . GLN A 1 84 ? -7.394 2.025 -27.638 1.00 95.12 84 GLN A O 1
ATOM 720 N N . LEU A 1 85 ? -6.201 3.480 -26.410 1.00 94.19 85 LEU A N 1
ATOM 721 C CA . LEU A 1 85 ? -7.261 4.482 -26.282 1.00 94.19 85 LEU A CA 1
ATOM 722 C C . LEU A 1 85 ? -7.297 5.468 -27.462 1.00 94.19 85 LEU A C 1
ATOM 724 O O . LEU A 1 85 ? -8.156 6.347 -27.497 1.00 94.19 85 LEU A O 1
ATOM 728 N N . GLY A 1 86 ? -6.364 5.367 -28.416 1.00 94.38 86 GLY A N 1
ATOM 729 C CA . GLY A 1 86 ? -6.221 6.336 -29.506 1.00 94.38 86 GLY A CA 1
ATOM 730 C C . GLY A 1 86 ? -5.808 7.738 -29.035 1.00 94.38 86 GLY A C 1
ATOM 731 O O . GLY A 1 86 ? -6.012 8.722 -29.750 1.00 94.38 86 GLY A O 1
ATOM 732 N N . VAL A 1 87 ? -5.233 7.844 -27.835 1.00 93.06 87 VAL A N 1
ATOM 733 C CA . VAL A 1 87 ? -4.821 9.103 -27.211 1.00 93.06 87 VAL A CA 1
ATOM 734 C C . VAL A 1 87 ? -3.457 9.509 -27.741 1.00 93.06 87 VAL A C 1
ATOM 736 O O . VAL A 1 87 ? -2.473 8.787 -27.600 1.00 93.06 87 VAL A O 1
ATOM 739 N N . LYS A 1 88 ? -3.379 10.707 -28.320 1.00 90.75 88 LYS A N 1
ATOM 740 C CA . LYS A 1 88 ? -2.122 11.259 -28.826 1.00 90.75 88 LYS A CA 1
ATOM 741 C C . LYS A 1 88 ? -1.556 12.263 -27.824 1.00 90.75 88 LYS A C 1
ATOM 743 O O . LYS A 1 88 ? -2.165 13.318 -27.640 1.00 90.75 88 LYS A O 1
ATOM 748 N N . PRO A 1 89 ? -0.405 11.989 -27.191 1.00 90.50 89 PRO A N 1
ATOM 749 C CA . PRO A 1 89 ? 0.239 12.975 -26.334 1.00 90.50 89 PRO A CA 1
ATOM 750 C C . PRO A 1 89 ? 0.693 14.189 -27.149 1.00 90.50 89 PRO A C 1
ATOM 752 O O . PRO A 1 89 ? 1.045 14.088 -28.326 1.00 90.50 89 PRO A O 1
ATOM 755 N N . SER A 1 90 ? 0.719 15.355 -26.510 1.00 85.44 90 SER A N 1
ATOM 756 C CA . SER A 1 90 ? 1.214 16.578 -27.135 1.00 85.44 90 SER A CA 1
ATOM 757 C C . SER A 1 90 ? 2.733 16.509 -27.354 1.00 85.44 90 SER A C 1
ATOM 759 O O . SER A 1 90 ? 3.486 16.089 -26.475 1.00 85.44 90 SER A O 1
ATOM 761 N N . GLY A 1 91 ? 3.207 16.930 -28.529 1.00 84.81 91 GLY A N 1
ATOM 762 C CA . GLY A 1 91 ? 4.638 17.000 -28.851 1.00 84.81 91 GLY A CA 1
ATOM 763 C C . GLY A 1 91 ? 4.970 16.590 -30.287 1.00 84.81 91 GLY A C 1
ATOM 764 O O . GLY A 1 91 ? 4.140 16.035 -31.002 1.00 84.81 91 GLY A O 1
ATOM 765 N N . LYS A 1 92 ? 6.202 16.880 -30.721 1.00 80.75 92 LYS A N 1
ATOM 766 C CA . LYS A 1 92 ? 6.797 16.385 -31.974 1.00 80.75 92 LYS A CA 1
ATOM 767 C C . LYS A 1 92 ? 8.143 15.733 -31.653 1.00 80.75 92 LYS A C 1
ATOM 769 O O . LYS A 1 92 ? 8.885 16.262 -30.831 1.00 80.75 92 LYS A O 1
ATOM 774 N N . GLY A 1 93 ? 8.477 14.631 -32.324 1.00 86.56 93 GLY A N 1
ATOM 775 C CA . GLY A 1 93 ? 9.737 13.914 -32.099 1.00 86.56 93 GLY A CA 1
ATOM 776 C C . GLY A 1 93 ? 9.711 13.069 -30.823 1.00 86.56 93 GLY A C 1
ATOM 777 O O . GLY A 1 93 ? 8.760 12.324 -30.604 1.00 86.56 93 GLY A O 1
ATOM 778 N N . PHE A 1 94 ? 10.754 13.160 -29.993 1.00 87.44 94 PHE A N 1
ATOM 779 C CA . PHE A 1 94 ? 10.787 12.477 -28.698 1.00 87.44 94 PHE A CA 1
ATOM 780 C C . PHE A 1 94 ? 9.742 13.083 -27.754 1.00 87.44 94 PHE A C 1
ATOM 782 O O . PHE A 1 94 ? 9.820 14.261 -27.406 1.00 87.44 94 PHE A O 1
ATOM 789 N N . ILE A 1 95 ? 8.769 12.272 -27.337 1.00 89.06 95 ILE A N 1
ATOM 790 C CA . ILE A 1 95 ? 7.693 12.693 -26.436 1.00 89.06 95 ILE A CA 1
ATOM 791 C C . ILE A 1 95 ? 8.014 12.202 -25.016 1.00 89.06 95 ILE A C 1
ATOM 793 O O . ILE A 1 95 ? 8.087 10.988 -24.804 1.00 89.06 95 ILE A O 1
ATOM 797 N N . PRO A 1 96 ? 8.193 13.104 -24.032 1.00 89.25 96 PRO A N 1
ATOM 798 C CA . PRO A 1 96 ? 8.434 12.720 -22.644 1.00 89.25 96 PRO A CA 1
ATOM 799 C C . PRO A 1 96 ? 7.256 11.942 -22.045 1.00 89.25 96 PRO A C 1
ATOM 801 O O . PRO A 1 96 ? 6.099 12.247 -22.333 1.00 89.25 96 PRO A O 1
ATOM 804 N N . LEU A 1 97 ? 7.539 11.012 -21.125 1.00 88.31 97 LEU A N 1
ATOM 805 C CA . LEU A 1 97 ? 6.520 10.234 -20.400 1.00 88.31 97 LEU A CA 1
ATOM 806 C C . LEU A 1 97 ? 5.433 11.121 -19.758 1.00 88.31 97 LEU A C 1
ATOM 808 O O . LEU A 1 97 ? 4.260 10.764 -19.781 1.00 88.31 97 LEU A O 1
ATOM 812 N N . ASN A 1 98 ? 5.793 12.311 -19.264 1.00 87.31 98 ASN A N 1
ATOM 813 C CA . ASN A 1 98 ? 4.842 13.269 -18.681 1.00 87.31 98 ASN A CA 1
ATOM 814 C C . ASN A 1 98 ? 3.700 13.634 -19.623 1.00 87.31 98 ASN A C 1
ATOM 816 O O . ASN A 1 98 ? 2.586 13.867 -19.163 1.00 87.31 98 ASN A O 1
ATOM 820 N N . ASN A 1 99 ? 3.974 13.714 -20.923 1.00 90.19 99 ASN A N 1
ATOM 821 C CA . ASN A 1 99 ? 2.974 14.119 -21.897 1.00 90.19 99 ASN A CA 1
ATOM 822 C C . ASN A 1 99 ? 1.991 12.974 -22.153 1.00 90.19 99 ASN A C 1
ATOM 824 O O . ASN A 1 99 ? 0.807 13.237 -22.328 1.00 90.19 99 ASN A O 1
ATOM 828 N N . TYR A 1 100 ? 2.453 11.719 -22.093 1.00 91.75 100 TYR A N 1
ATOM 829 C CA . TYR A 1 100 ? 1.573 10.548 -22.105 1.00 91.75 100 TYR A CA 1
ATOM 830 C C . TYR A 1 100 ? 0.709 10.491 -20.839 1.00 91.75 100 TYR A C 1
ATOM 832 O O . TYR A 1 100 ? -0.511 10.435 -20.943 1.00 91.75 100 TYR A O 1
ATOM 840 N N . ILE A 1 101 ? 1.316 10.609 -19.650 1.00 89.88 101 ILE A N 1
ATOM 841 C CA . ILE A 1 101 ? 0.588 10.629 -18.365 1.00 89.88 101 ILE A CA 1
ATOM 842 C C . ILE A 1 101 ? -0.455 11.755 -18.352 1.00 89.88 101 ILE A C 1
ATOM 844 O O . ILE A 1 101 ? -1.602 11.535 -17.975 1.00 89.88 101 ILE A O 1
ATOM 848 N N . SER A 1 102 ? -0.078 12.953 -18.810 1.00 88.62 102 SER A N 1
ATOM 849 C CA . SER A 1 102 ? -0.983 14.106 -18.884 1.00 88.62 102 SER A CA 1
ATOM 850 C C . SER A 1 102 ? -2.150 13.868 -19.838 1.00 88.62 102 SER A C 1
ATOM 852 O O . SER A 1 102 ? -3.274 14.231 -19.511 1.00 88.62 102 SER A O 1
ATOM 854 N N . ALA A 1 103 ? -1.907 13.228 -20.984 1.00 90.38 103 ALA A N 1
ATOM 855 C CA . ALA A 1 103 ? -2.955 12.910 -21.949 1.00 90.38 103 ALA A CA 1
ATOM 856 C C . ALA A 1 103 ? -3.941 11.847 -21.428 1.00 90.38 103 ALA A C 1
ATOM 858 O O . ALA A 1 103 ? -5.102 11.832 -21.825 1.00 90.38 103 ALA A O 1
ATOM 859 N N . LEU A 1 104 ? -3.510 10.988 -20.501 1.00 90.06 104 LEU A N 1
ATOM 860 C CA . LEU A 1 104 ? -4.385 10.015 -19.846 1.00 90.06 104 LEU A CA 1
ATOM 861 C C . LEU A 1 104 ? -5.220 10.618 -18.699 1.00 90.06 104 LEU A C 1
ATOM 863 O O . LEU A 1 104 ? -6.185 9.987 -18.275 1.00 90.06 104 LEU A O 1
ATOM 867 N N . LYS A 1 105 ? -4.928 11.833 -18.208 1.00 87.19 105 LYS A N 1
ATOM 868 C CA . LYS A 1 105 ? -5.656 12.441 -17.068 1.00 87.19 105 LYS A CA 1
ATOM 869 C C . LYS A 1 105 ? -7.164 12.523 -17.290 1.00 87.19 105 LYS A C 1
ATOM 871 O O . LYS A 1 105 ? -7.930 12.273 -16.367 1.00 87.19 105 LYS A O 1
ATOM 876 N N . GLU A 1 106 ? -7.595 12.805 -18.515 1.00 82.56 106 GLU A N 1
ATOM 877 C CA . GLU A 1 106 ? -9.018 12.906 -18.869 1.00 82.56 106 GLU A CA 1
ATOM 878 C C . GLU A 1 106 ? -9.772 11.571 -18.733 1.00 82.56 106 GLU A C 1
ATOM 880 O O . GLU A 1 106 ? -10.982 11.557 -18.511 1.00 82.56 106 GLU A O 1
ATOM 885 N N . TYR A 1 107 ? -9.055 10.448 -18.820 1.00 84.12 107 TYR A N 1
ATOM 886 C CA . TYR A 1 107 ? -9.627 9.103 -18.769 1.00 84.12 107 TYR A CA 1
ATOM 887 C C . TYR A 1 107 ? -9.660 8.530 -17.350 1.00 84.12 107 TYR A C 1
ATOM 889 O O . TYR A 1 107 ? -10.555 7.746 -17.037 1.00 84.12 107 TYR A O 1
ATOM 897 N N . TYR A 1 108 ? -8.711 8.930 -16.499 1.00 82.06 108 TYR A N 1
ATOM 898 C CA . TYR A 1 108 ? -8.483 8.313 -15.186 1.00 82.06 108 TYR A CA 1
ATOM 899 C C . TYR A 1 108 ? -8.649 9.267 -13.993 1.00 82.06 108 TYR A C 1
ATOM 901 O O . TYR A 1 108 ? -8.681 8.811 -12.851 1.00 82.06 108 TYR A O 1
ATOM 909 N N . GLY A 1 109 ? -8.775 10.578 -14.228 1.00 77.00 109 GLY A N 1
ATOM 910 C CA . GLY A 1 109 ? -8.977 11.581 -13.182 1.00 77.00 109 GLY A CA 1
ATOM 911 C C . GLY A 1 109 ? -7.881 11.561 -12.109 1.00 77.00 109 GLY A C 1
ATOM 912 O O . GLY A 1 109 ? -6.692 11.699 -12.415 1.00 77.00 109 GLY A O 1
ATOM 913 N N . ASP A 1 110 ? -8.300 11.376 -10.855 1.00 69.81 110 ASP A N 1
ATOM 914 C CA . ASP A 1 110 ? -7.464 11.457 -9.644 1.00 69.81 110 ASP A CA 1
ATOM 915 C C . ASP A 1 110 ? -6.301 10.444 -9.631 1.00 69.81 110 ASP A C 1
ATOM 917 O O . ASP A 1 110 ? -5.251 10.720 -9.058 1.00 69.81 110 ASP A O 1
ATOM 921 N N . ILE A 1 111 ? -6.433 9.306 -10.328 1.00 69.06 111 ILE A N 1
ATOM 922 C CA . ILE A 1 111 ? -5.387 8.264 -10.423 1.00 69.06 111 ILE A CA 1
ATOM 923 C C . ILE A 1 111 ? -4.089 8.827 -11.023 1.00 69.06 111 ILE A C 1
ATOM 925 O O . ILE A 1 111 ? -3.002 8.310 -10.790 1.00 69.06 111 ILE A O 1
ATOM 929 N N . SER A 1 112 ? -4.179 9.923 -11.773 1.00 65.06 112 SER A N 1
ATOM 930 C CA . SER A 1 112 ? -3.003 10.570 -12.340 1.00 65.06 112 SER A CA 1
ATOM 931 C C . SER A 1 112 ? -2.058 11.201 -11.312 1.00 65.06 112 SER A C 1
ATOM 933 O O . SER A 1 112 ? -0.883 11.400 -11.629 1.00 65.06 112 SER A O 1
ATOM 935 N N . GLU A 1 113 ? -2.516 11.494 -10.091 1.00 70.50 113 GLU A N 1
ATOM 936 C CA . GLU A 1 113 ? -1.636 11.943 -9.005 1.00 70.50 113 GLU A CA 1
ATOM 937 C C . GLU A 1 113 ? -0.728 10.802 -8.526 1.00 70.50 113 GLU A C 1
ATOM 939 O O . GLU A 1 113 ? 0.484 10.998 -8.392 1.00 70.50 113 GLU A O 1
ATOM 944 N N . ASP A 1 114 ? -1.292 9.593 -8.421 1.00 69.81 114 ASP A N 1
ATOM 945 C CA . ASP A 1 114 ? -0.590 8.318 -8.206 1.00 69.81 114 ASP A CA 1
ATOM 946 C C . ASP A 1 114 ? 0.183 7.845 -9.443 1.00 69.81 114 ASP A C 1
ATOM 948 O O . ASP A 1 114 ? 0.551 6.678 -9.496 1.00 69.81 114 ASP A O 1
ATOM 952 N N . TRP A 1 115 ? 0.381 8.676 -10.471 1.00 78.25 115 TRP A N 1
ATOM 953 C CA . TRP A 1 115 ? 1.328 8.409 -11.566 1.00 78.25 115 TRP A CA 1
ATOM 954 C C . TRP A 1 115 ? 2.473 9.428 -11.588 1.00 78.25 115 TRP A C 1
ATOM 956 O O . TRP A 1 115 ? 3.587 9.151 -12.052 1.00 78.25 115 TRP A O 1
ATOM 966 N N . GLU A 1 116 ? 2.221 10.640 -11.087 1.00 68.94 116 GLU A N 1
ATOM 967 C CA . GLU A 1 116 ? 3.234 11.689 -10.962 1.00 68.94 116 GLU A CA 1
ATOM 968 C C . GLU A 1 116 ? 4.256 11.365 -9.861 1.00 68.94 116 GLU A C 1
ATOM 970 O O . GLU A 1 116 ? 5.423 11.757 -9.975 1.00 68.94 116 GLU A O 1
ATOM 975 N N . ASN A 1 117 ? 3.868 10.639 -8.809 1.00 71.31 117 ASN A N 1
ATOM 976 C CA . ASN A 1 117 ? 4.784 10.226 -7.738 1.00 71.31 117 ASN A CA 1
ATOM 977 C C . ASN A 1 117 ? 5.774 9.136 -8.197 1.00 71.31 117 ASN A C 1
ATOM 979 O O . ASN A 1 117 ? 6.935 9.112 -7.790 1.00 71.31 117 ASN A O 1
ATOM 983 N N . GLU A 1 118 ? 5.381 8.317 -9.153 1.00 70.12 118 GLU A N 1
ATOM 984 C CA . GLU A 1 118 ? 6.098 7.156 -9.683 1.00 70.12 118 GLU A CA 1
ATOM 985 C C . GLU A 1 118 ? 7.066 7.611 -10.738 1.00 70.12 118 GLU A C 1
ATOM 987 O O . GLU A 1 118 ? 8.179 7.110 -10.836 1.00 70.12 118 GLU A O 1
ATOM 992 N N . LYS A 1 119 ? 6.678 8.639 -11.483 1.00 70.38 119 LYS A N 1
ATOM 993 C CA . LYS A 1 119 ? 7.610 9.451 -12.242 1.00 70.38 119 LYS A CA 1
ATOM 994 C C . LYS A 1 119 ? 8.691 10.046 -11.339 1.00 70.38 119 LYS A C 1
ATOM 996 O O . LYS A 1 119 ? 9.855 9.991 -11.723 1.00 70.38 119 LYS A O 1
ATOM 1001 N N . LYS A 1 120 ? 8.364 10.620 -10.169 1.00 74.19 120 LYS A N 1
ATOM 1002 C CA . LYS A 1 120 ? 9.403 11.149 -9.257 1.00 74.19 120 LYS A CA 1
ATOM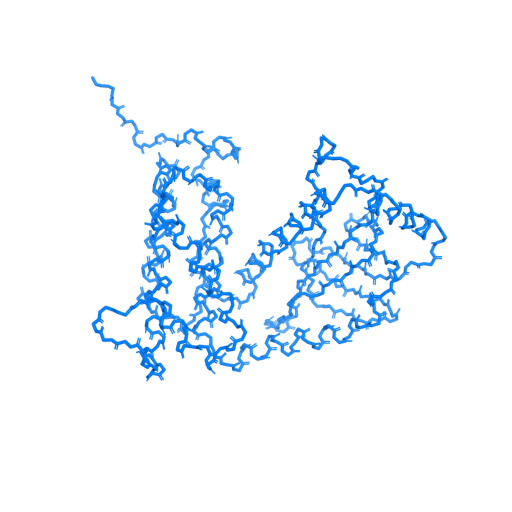 1003 C C . LYS A 1 120 ? 10.339 10.031 -8.799 1.00 74.19 120 LYS A C 1
ATOM 1005 O O . LYS A 1 120 ? 11.553 10.219 -8.848 1.00 74.19 120 LYS A O 1
ATOM 1010 N N . LEU A 1 121 ? 9.789 8.867 -8.438 1.00 70.75 121 LEU A N 1
ATOM 1011 C CA . LEU A 1 121 ? 10.577 7.674 -8.123 1.00 70.75 121 LEU A CA 1
ATOM 1012 C C . LEU A 1 121 ? 11.450 7.263 -9.314 1.00 70.75 121 LEU A C 1
ATOM 1014 O O . LEU A 1 121 ? 12.664 7.195 -9.178 1.00 70.75 121 LEU A O 1
ATOM 1018 N N . ARG A 1 122 ? 10.887 7.083 -10.510 1.00 71.25 122 ARG A N 1
ATOM 1019 C CA . ARG A 1 122 ? 11.649 6.777 -11.727 1.00 71.25 122 ARG A CA 1
ATOM 1020 C C . ARG A 1 122 ? 12.783 7.772 -11.939 1.00 71.25 122 ARG A C 1
ATOM 1022 O O . ARG A 1 122 ? 13.903 7.341 -12.172 1.00 71.25 122 ARG A O 1
ATOM 1029 N N . ASN A 1 123 ? 12.509 9.073 -11.890 1.00 68.94 123 ASN A N 1
ATOM 1030 C CA . ASN A 1 123 ? 13.507 10.108 -12.154 1.00 68.94 123 ASN A CA 1
ATOM 1031 C C . ASN A 1 123 ? 14.681 10.014 -11.173 1.00 68.94 123 ASN A C 1
ATOM 1033 O O . ASN A 1 123 ? 15.827 10.148 -11.591 1.00 68.94 123 ASN A O 1
ATOM 1037 N N . LEU A 1 124 ? 14.400 9.711 -9.903 1.00 68.44 124 LEU A N 1
ATOM 1038 C CA . LEU A 1 124 ? 15.419 9.487 -8.879 1.00 68.44 124 LEU A CA 1
ATOM 1039 C C . LEU A 1 124 ? 16.336 8.297 -9.211 1.00 68.44 124 LEU A C 1
ATOM 1041 O O . LEU A 1 124 ? 17.542 8.375 -8.999 1.00 68.44 124 LEU A O 1
ATOM 1045 N N . PHE A 1 125 ? 15.781 7.208 -9.750 1.00 66.12 125 PHE A N 1
ATOM 1046 C CA . PHE A 1 1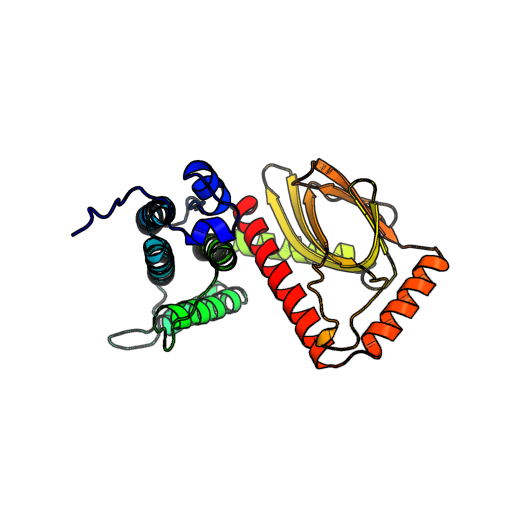25 ? 16.546 6.000 -10.088 1.00 66.12 125 PHE A CA 1
ATOM 1047 C C . PHE A 1 125 ? 17.187 6.034 -11.482 1.00 66.12 125 PHE A C 1
ATOM 1049 O O . PHE A 1 125 ? 18.228 5.419 -11.687 1.00 66.12 125 PHE A O 1
ATOM 1056 N N . ALA A 1 126 ? 16.593 6.752 -12.436 1.00 59.97 126 ALA A N 1
ATOM 1057 C CA . ALA A 1 126 ? 17.140 6.943 -13.779 1.00 59.97 126 ALA A CA 1
ATOM 1058 C C . ALA A 1 126 ? 18.305 7.948 -13.794 1.00 59.97 126 ALA A C 1
ATOM 1060 O O . ALA A 1 126 ? 19.158 7.886 -14.680 1.00 59.97 126 ALA A O 1
ATOM 1061 N N . HIS A 1 127 ? 18.351 8.853 -12.812 1.00 59.25 127 HIS A N 1
ATOM 1062 C CA . HIS A 1 127 ? 19.391 9.868 -12.667 1.00 59.25 127 HIS A CA 1
ATOM 1063 C C . HIS A 1 127 ? 19.937 9.896 -11.232 1.00 59.25 127 HIS A C 1
ATOM 1065 O O . HIS A 1 127 ? 19.680 10.849 -10.493 1.00 59.25 127 HIS A O 1
ATOM 1071 N N . PRO A 1 128 ? 20.693 8.868 -10.802 1.00 60.31 128 PRO A N 1
ATOM 1072 C CA . PRO A 1 128 ? 21.307 8.871 -9.483 1.00 60.31 128 PRO A CA 1
ATOM 1073 C C . PRO A 1 128 ? 22.427 9.922 -9.443 1.00 60.31 128 PRO A C 1
ATOM 1075 O O . PRO A 1 128 ? 23.582 9.635 -9.742 1.00 60.31 128 PRO A O 1
ATOM 1078 N N . GLU A 1 129 ? 22.101 11.163 -9.070 1.00 50.25 129 GLU A N 1
ATOM 1079 C CA . GLU A 1 129 ? 23.093 12.238 -8.882 1.00 50.25 129 GLU A CA 1
ATOM 1080 C C . GLU A 1 129 ? 24.059 11.937 -7.717 1.00 50.25 129 GLU A C 1
ATOM 1082 O O . GLU A 1 129 ? 25.141 12.517 -7.620 1.00 50.25 129 GLU A O 1
ATOM 1087 N N . LYS A 1 130 ? 23.677 11.010 -6.827 1.00 54.00 130 LYS A N 1
ATOM 1088 C CA . LYS A 1 130 ? 24.480 10.441 -5.734 1.00 54.00 130 LYS A CA 1
ATOM 1089 C C . LYS A 1 130 ? 24.144 8.953 -5.599 1.00 54.00 130 LYS A C 1
ATOM 1091 O O . LYS A 1 130 ? 23.078 8.535 -6.045 1.00 54.00 130 LYS A O 1
ATOM 1096 N N . HIS A 1 131 ? 25.011 8.165 -4.954 1.00 52.50 131 HIS A N 1
ATOM 1097 C CA . HIS A 1 131 ? 24.720 6.776 -4.569 1.00 52.50 131 HIS A CA 1
ATOM 1098 C C . HIS A 1 131 ? 23.479 6.720 -3.656 1.00 52.50 131 HIS A C 1
ATOM 1100 O O . HIS A 1 131 ? 23.585 6.764 -2.432 1.00 52.50 131 HIS A O 1
ATOM 1106 N N . PHE A 1 132 ? 22.289 6.682 -4.252 1.00 53.09 132 PHE A N 1
ATOM 1107 C CA . PHE A 1 132 ? 21.025 6.628 -3.538 1.00 53.09 132 PHE A CA 1
ATOM 1108 C C . PHE A 1 132 ? 20.761 5.184 -3.117 1.00 53.09 132 PHE A C 1
ATOM 1110 O O . PHE A 1 132 ? 20.390 4.331 -3.923 1.00 53.09 132 PHE A O 1
ATOM 1117 N N . PHE A 1 133 ? 20.979 4.895 -1.836 1.00 58.84 133 PHE A N 1
ATOM 1118 C CA . PHE A 1 133 ? 20.663 3.594 -1.268 1.00 58.84 133 PHE A CA 1
ATOM 1119 C C . PHE A 1 133 ? 19.215 3.580 -0.772 1.00 58.84 133 PHE A C 1
ATOM 1121 O O . PHE A 1 133 ? 18.914 4.003 0.342 1.00 58.84 133 PHE A O 1
ATOM 1128 N N . MET A 1 134 ? 18.308 3.062 -1.599 1.00 68.94 134 MET A N 1
ATOM 1129 C CA . MET A 1 134 ? 16.999 2.625 -1.122 1.00 68.94 134 MET A CA 1
ATOM 1130 C C . MET A 1 134 ? 17.123 1.189 -0.627 1.00 68.94 134 MET A C 1
ATOM 1132 O O . MET A 1 134 ? 17.378 0.295 -1.435 1.00 68.94 134 MET A O 1
ATOM 1136 N N . GLY A 1 135 ? 16.957 0.978 0.680 1.00 75.69 135 GLY A N 1
ATOM 1137 C CA . GLY A 1 135 ? 16.981 -0.359 1.270 1.00 75.69 135 GLY A CA 1
ATOM 1138 C C . GLY A 1 135 ? 15.938 -1.293 0.633 1.00 75.69 135 GLY A C 1
ATOM 1139 O O . GLY A 1 135 ? 14.928 -0.826 0.095 1.00 75.69 135 GLY A O 1
ATOM 1140 N N . PRO A 1 136 ? 16.148 -2.614 0.696 1.00 77.75 136 PRO A N 1
ATOM 1141 C CA . PRO A 1 136 ? 15.371 -3.583 -0.058 1.00 77.75 136 PRO A CA 1
ATOM 1142 C C . PRO A 1 136 ? 13.900 -3.653 0.344 1.00 77.75 136 PRO A C 1
ATOM 1144 O O . PRO A 1 136 ? 13.059 -3.883 -0.516 1.00 77.75 136 PRO A O 1
ATOM 1147 N N . ILE A 1 137 ? 13.571 -3.348 1.602 1.00 80.44 137 ILE A N 1
ATOM 1148 C CA . ILE A 1 137 ? 12.181 -3.249 2.076 1.00 80.44 137 ILE A CA 1
ATOM 1149 C C . ILE A 1 137 ? 11.407 -2.179 1.293 1.00 80.44 137 ILE A C 1
ATOM 1151 O O . ILE A 1 137 ? 10.314 -2.433 0.800 1.00 80.44 137 ILE A O 1
ATOM 1155 N N . ASN A 1 138 ? 11.984 -0.988 1.116 1.00 79.38 138 ASN A N 1
ATOM 1156 C CA . ASN A 1 138 ? 11.313 0.080 0.371 1.00 79.38 138 ASN A CA 1
ATOM 1157 C C . ASN A 1 138 ? 11.145 -0.288 -1.109 1.00 79.38 138 ASN A C 1
ATOM 1159 O O . ASN A 1 138 ? 10.163 0.097 -1.736 1.00 79.38 138 ASN A O 1
ATOM 1163 N N . ARG A 1 139 ? 12.092 -1.043 -1.679 1.00 82.94 139 ARG A N 1
ATOM 1164 C CA . ARG A 1 139 ? 12.000 -1.505 -3.072 1.00 82.94 139 ARG A CA 1
ATOM 1165 C C . ARG A 1 139 ? 10.959 -2.588 -3.250 1.00 82.94 139 ARG A C 1
ATOM 1167 O O . ARG A 1 139 ? 10.249 -2.548 -4.242 1.00 82.94 139 ARG A O 1
ATOM 1174 N N . PHE A 1 140 ? 10.841 -3.501 -2.293 1.00 88.31 140 PHE A N 1
ATOM 1175 C CA . PHE A 1 140 ? 9.783 -4.502 -2.271 1.00 88.31 140 PHE A CA 1
ATOM 1176 C C . PHE A 1 140 ? 8.402 -3.843 -2.397 1.00 88.31 140 PHE A C 1
ATOM 1178 O O . PHE A 1 140 ? 7.671 -4.137 -3.341 1.00 88.31 140 PHE A O 1
ATOM 1185 N N . TYR A 1 141 ? 8.103 -2.852 -1.549 1.00 88.00 141 TYR A N 1
ATOM 1186 C CA . TYR A 1 141 ? 6.851 -2.093 -1.653 1.00 88.00 141 TYR A CA 1
ATOM 1187 C C . TYR A 1 141 ? 6.715 -1.342 -2.981 1.00 88.00 141 TYR A C 1
ATOM 1189 O O . TYR A 1 141 ? 5.622 -1.248 -3.534 1.00 88.00 141 TYR A O 1
ATOM 1197 N N . ALA A 1 142 ? 7.818 -0.827 -3.525 1.00 89.25 142 ALA A N 1
ATOM 1198 C CA . ALA A 1 142 ? 7.792 -0.146 -4.811 1.00 89.25 142 ALA A CA 1
ATOM 1199 C C . ALA A 1 142 ? 7.513 -1.108 -5.987 1.00 89.25 142 ALA A C 1
ATOM 1201 O O . ALA A 1 142 ? 6.779 -0.736 -6.898 1.00 89.25 142 ALA A O 1
ATOM 1202 N N . PHE A 1 143 ? 8.016 -2.349 -5.970 1.00 94.12 143 PHE A N 1
ATOM 1203 C CA . PHE A 1 143 ? 7.652 -3.365 -6.968 1.00 94.12 143 PHE A CA 1
ATOM 1204 C C . PHE A 1 143 ? 6.155 -3.697 -6.916 1.00 94.12 143 PHE A C 1
ATOM 1206 O O . PHE A 1 143 ? 5.518 -3.737 -7.967 1.00 94.12 143 PHE A O 1
ATOM 1213 N N . GLN A 1 144 ? 5.591 -3.881 -5.715 1.00 94.44 144 GLN A N 1
ATOM 1214 C CA . GLN A 1 144 ? 4.148 -4.107 -5.526 1.00 94.44 144 GLN A CA 1
ATOM 1215 C C . GLN A 1 144 ? 3.331 -2.938 -6.070 1.00 94.44 144 GLN A C 1
ATOM 1217 O O . GLN A 1 144 ? 2.384 -3.129 -6.830 1.00 94.44 144 GLN A O 1
ATOM 1222 N N . HIS A 1 145 ? 3.768 -1.720 -5.755 1.00 91.50 145 HIS A N 1
ATOM 1223 C CA . HIS A 1 145 ? 3.138 -0.496 -6.230 1.00 91.50 145 HIS A CA 1
ATOM 1224 C C . HIS A 1 145 ? 3.122 -0.402 -7.759 1.00 91.50 145 HIS A C 1
ATOM 1226 O O . HIS A 1 145 ? 2.090 -0.086 -8.349 1.00 91.50 145 HIS A O 1
ATOM 1232 N N . PHE A 1 146 ? 4.227 -0.749 -8.428 1.0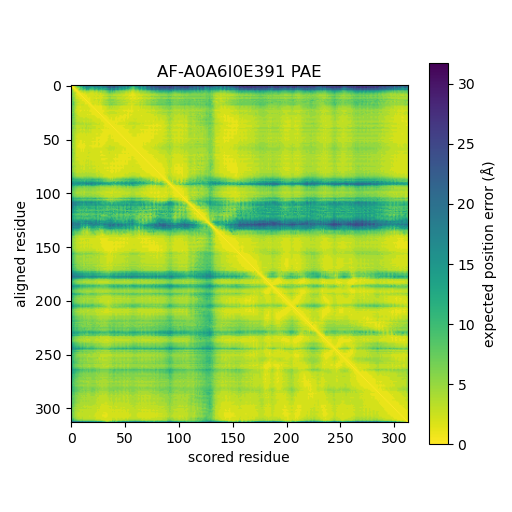0 93.88 146 PHE A N 1
ATOM 1233 C CA . PHE A 1 146 ? 4.265 -0.787 -9.893 1.00 93.88 146 PHE A CA 1
ATOM 1234 C C . PHE A 1 146 ? 3.308 -1.824 -10.485 1.00 93.88 146 PHE A C 1
ATOM 1236 O O . PHE A 1 146 ? 2.655 -1.525 -11.484 1.00 93.88 146 PHE A O 1
ATOM 1243 N N . VAL A 1 147 ? 3.182 -3.008 -9.877 1.00 96.75 147 VAL A N 1
ATOM 1244 C CA . VAL A 1 147 ? 2.186 -4.007 -10.305 1.00 96.75 147 VAL A CA 1
ATOM 1245 C C . VAL A 1 147 ? 0.773 -3.435 -10.176 1.00 96.75 147 VAL A C 1
ATOM 1247 O O . VAL A 1 147 ? 0.007 -3.473 -11.139 1.00 96.75 147 VAL A O 1
ATOM 1250 N N . ASN A 1 148 ? 0.453 -2.823 -9.032 1.00 95.06 148 ASN A N 1
ATOM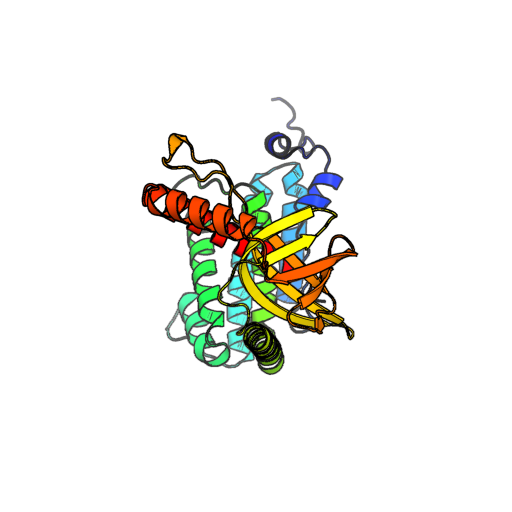 1251 C CA . ASN A 1 148 ? -0.855 -2.209 -8.788 1.00 95.06 148 ASN A CA 1
ATOM 1252 C C . ASN A 1 148 ? -1.180 -1.122 -9.808 1.00 95.06 148 ASN A C 1
ATOM 1254 O O . ASN A 1 148 ? -2.285 -1.079 -10.341 1.00 95.06 148 ASN A O 1
ATOM 1258 N N . ILE A 1 149 ? -0.221 -0.248 -10.103 1.00 93.06 149 ILE A N 1
ATOM 1259 C CA . ILE A 1 149 ? -0.423 0.859 -11.036 1.00 93.06 149 ILE A CA 1
ATOM 1260 C C . ILE A 1 149 ? -0.596 0.373 -12.467 1.00 93.06 149 ILE A C 1
ATOM 1262 O O . ILE A 1 149 ? -1.453 0.893 -13.178 1.00 93.06 149 ILE A O 1
ATOM 1266 N N . ILE A 1 150 ? 0.172 -0.630 -12.890 1.00 95.75 150 ILE A N 1
ATOM 1267 C CA . ILE A 1 150 ? 0.000 -1.236 -14.213 1.00 95.75 150 ILE A CA 1
ATOM 1268 C C . ILE A 1 150 ? -1.393 -1.872 -14.319 1.00 95.75 150 ILE A C 1
ATOM 1270 O O . ILE A 1 150 ? -2.086 -1.640 -15.305 1.00 95.75 150 ILE A O 1
ATOM 1274 N N . ASN A 1 151 ? -1.856 -2.589 -13.292 1.00 96.69 151 ASN A N 1
ATOM 1275 C CA . ASN A 1 151 ? -3.228 -3.103 -13.260 1.00 96.69 151 ASN A CA 1
ATOM 1276 C C . ASN A 1 151 ? -4.265 -1.968 -13.334 1.00 96.69 151 ASN A C 1
ATOM 1278 O O . ASN A 1 151 ? -5.146 -1.973 -14.192 1.00 96.69 151 ASN A O 1
ATOM 1282 N N . LYS A 1 152 ? -4.139 -0.923 -12.509 1.00 93.75 152 LYS A N 1
ATOM 1283 C CA . LYS A 1 152 ? -5.037 0.247 -12.561 1.00 93.75 152 LYS A CA 1
ATOM 1284 C C . LYS A 1 152 ? -5.057 0.901 -13.946 1.00 93.75 152 LYS A C 1
ATOM 1286 O O . LYS A 1 152 ? -6.121 1.288 -14.422 1.00 93.75 152 LYS A O 1
ATOM 1291 N N . LEU A 1 153 ? -3.906 0.984 -14.614 1.00 93.94 153 LEU A N 1
ATOM 1292 C CA . LEU A 1 153 ? -3.780 1.556 -15.953 1.00 93.94 153 LEU A CA 1
ATOM 1293 C C . LEU A 1 153 ? -4.594 0.777 -16.994 1.00 93.94 153 LEU A C 1
ATOM 1295 O O . LEU A 1 153 ? -5.203 1.390 -17.868 1.00 93.94 153 LEU A O 1
ATOM 1299 N N . PHE A 1 154 ? -4.643 -0.550 -16.909 1.00 95.62 154 PHE A N 1
ATOM 1300 C CA . PHE A 1 154 ? -5.399 -1.376 -17.856 1.00 95.62 154 PHE A CA 1
ATOM 1301 C C . PHE A 1 154 ? -6.805 -1.755 -17.373 1.00 95.62 154 PHE A C 1
ATOM 1303 O O . PHE A 1 154 ? -7.562 -2.355 -18.133 1.00 95.62 154 PHE A O 1
ATOM 1310 N N . SER A 1 155 ? -7.190 -1.354 -16.160 1.00 93.38 155 SER A N 1
ATOM 1311 C CA . SER A 1 155 ? -8.542 -1.548 -15.632 1.00 93.38 155 SER A CA 1
ATOM 1312 C C . SER A 1 155 ? -9.580 -0.708 -16.386 1.00 93.38 155 SER A C 1
ATOM 1314 O O . SER A 1 155 ? -9.291 0.380 -16.898 1.00 93.38 155 SER A O 1
ATOM 1316 N N . SER A 1 156 ? -10.815 -1.214 -16.452 1.00 91.69 156 SER A N 1
ATOM 1317 C CA . SER A 1 156 ? -11.942 -0.454 -16.994 1.00 91.69 156 SER A CA 1
ATOM 1318 C C . SER A 1 156 ? -12.366 0.660 -16.036 1.00 91.69 156 SER A C 1
ATOM 1320 O O . SER A 1 156 ? -12.129 0.593 -14.825 1.00 91.69 156 SER A O 1
ATOM 1322 N N . ARG A 1 157 ? -13.023 1.689 -16.577 1.00 88.00 157 ARG A N 1
ATOM 1323 C CA . ARG A 1 157 ? -13.520 2.808 -15.774 1.00 88.00 157 ARG A CA 1
ATOM 1324 C C . ARG A 1 157 ? -14.576 2.352 -14.774 1.00 88.00 157 ARG A C 1
ATOM 1326 O O . ARG A 1 157 ? -14.550 2.791 -13.634 1.00 88.00 157 ARG A O 1
ATOM 1333 N N . GLU A 1 158 ? -15.436 1.422 -15.172 1.00 91.62 158 GLU A N 1
ATOM 1334 C CA . GLU A 1 158 ? -16.482 0.856 -14.321 1.00 91.62 158 GLU A CA 1
ATOM 1335 C C . GLU A 1 158 ? -15.883 0.190 -13.080 1.00 91.62 158 GLU A C 1
ATOM 1337 O O . GLU A 1 158 ? -16.350 0.447 -11.976 1.00 91.62 158 GLU A O 1
ATOM 1342 N N . LYS A 1 159 ? -14.808 -0.599 -13.239 1.00 91.50 159 LYS A N 1
ATOM 1343 C CA . LYS A 1 159 ? -14.128 -1.257 -12.112 1.00 91.50 159 LYS A CA 1
ATOM 1344 C C . LYS A 1 159 ? -13.500 -0.240 -11.155 1.00 91.50 159 LYS A C 1
ATOM 1346 O O . LYS A 1 159 ? -13.571 -0.398 -9.938 1.00 91.50 159 LYS A O 1
ATOM 1351 N N . LEU A 1 160 ? -12.879 0.810 -11.691 1.00 90.31 160 LEU A N 1
ATOM 1352 C CA . LEU A 1 160 ? -12.273 1.872 -10.882 1.00 90.31 160 LEU A CA 1
ATOM 1353 C C . LEU A 1 160 ? -13.341 2.687 -10.134 1.00 90.31 160 LEU A C 1
ATOM 1355 O O . LEU A 1 160 ? -13.193 2.959 -8.940 1.00 90.31 160 LEU A O 1
ATOM 1359 N N . ASP A 1 161 ? -14.436 3.023 -10.817 1.00 90.94 161 ASP A N 1
ATOM 1360 C CA . ASP A 1 161 ? -15.575 3.734 -10.240 1.00 90.94 161 ASP A CA 1
ATOM 1361 C C . ASP A 1 161 ? -16.283 2.880 -9.178 1.00 90.94 161 ASP A C 1
ATOM 1363 O O . ASP A 1 161 ? -16.678 3.408 -8.141 1.00 90.94 161 ASP A O 1
ATOM 1367 N N . GLU A 1 162 ? -16.391 1.563 -9.370 1.00 93.44 162 GLU A N 1
ATOM 1368 C CA . GLU A 1 162 ? -16.928 0.630 -8.376 1.00 93.44 162 GLU A CA 1
ATOM 1369 C C . GLU A 1 162 ? -16.122 0.680 -7.070 1.00 93.44 162 GLU A C 1
ATOM 1371 O O . GLU A 1 162 ? -16.689 0.929 -6.005 1.00 93.44 162 GLU A O 1
ATOM 1376 N N . VAL A 1 163 ? -14.795 0.531 -7.136 1.00 92.69 163 VAL A N 1
ATOM 1377 C CA . VAL A 1 163 ? -13.918 0.615 -5.952 1.00 92.69 163 VAL A CA 1
ATOM 1378 C C . VAL A 1 163 ? -14.048 1.978 -5.262 1.00 92.69 163 VAL A C 1
ATOM 1380 O O . VAL A 1 163 ? -14.162 2.053 -4.032 1.00 92.69 163 VAL A O 1
ATOM 1383 N N . LYS A 1 164 ? -14.082 3.069 -6.038 1.00 91.56 164 LYS A N 1
ATOM 1384 C CA . LYS A 1 164 ? -14.269 4.429 -5.511 1.00 91.56 164 LYS A CA 1
ATOM 1385 C C . LYS A 1 164 ? -15.619 4.575 -4.806 1.00 91.56 164 LYS A C 1
ATOM 1387 O O . LYS A 1 164 ? -15.671 5.083 -3.685 1.00 91.56 164 LYS A O 1
ATOM 1392 N N . ASN A 1 165 ? -16.697 4.096 -5.418 1.00 94.50 165 ASN A N 1
ATOM 1393 C CA . ASN A 1 165 ? -18.048 4.169 -4.867 1.00 94.50 165 ASN A CA 1
ATOM 1394 C C . ASN A 1 165 ? -18.190 3.330 -3.594 1.00 94.50 165 ASN A C 1
ATOM 1396 O O . ASN A 1 165 ? -18.692 3.844 -2.594 1.00 94.50 165 ASN A O 1
ATOM 1400 N N . ASN A 1 166 ? -17.662 2.104 -3.582 1.00 95.19 166 ASN A N 1
ATOM 1401 C CA . ASN A 1 166 ? -17.633 1.238 -2.400 1.00 95.19 166 ASN A CA 1
ATOM 1402 C C . ASN A 1 166 ? -16.886 1.905 -1.238 1.00 95.19 166 ASN A C 1
ATOM 1404 O O . ASN A 1 166 ? -17.329 1.878 -0.089 1.00 95.19 166 ASN A O 1
ATOM 1408 N N . THR A 1 167 ? -15.765 2.561 -1.540 1.00 93.44 167 THR A N 1
ATOM 1409 C CA . THR A 1 167 ? -14.966 3.293 -0.551 1.00 93.44 167 THR A CA 1
ATOM 1410 C C . THR A 1 167 ? -15.712 4.519 -0.013 1.00 93.44 167 THR A C 1
ATOM 1412 O O . THR A 1 167 ? -15.727 4.755 1.197 1.00 93.44 167 THR A O 1
ATOM 1415 N N . ILE A 1 168 ? -16.391 5.281 -0.877 1.00 93.38 168 ILE A N 1
ATOM 1416 C CA . ILE A 1 168 ? -17.222 6.426 -0.475 1.00 93.38 168 ILE A CA 1
ATOM 1417 C C . ILE A 1 168 ? -18.402 5.968 0.386 1.00 93.38 168 ILE A C 1
ATOM 1419 O O . ILE A 1 168 ? -18.694 6.592 1.409 1.00 93.38 168 ILE A O 1
ATOM 1423 N N . GLU A 1 169 ? -19.080 4.887 0.002 1.00 94.06 169 GLU A N 1
ATOM 1424 C CA . GLU A 1 169 ? -20.170 4.304 0.781 1.00 94.06 169 GLU A CA 1
ATOM 1425 C C . GLU A 1 169 ? -19.678 3.884 2.168 1.00 94.06 169 GLU A C 1
ATOM 1427 O O . GLU A 1 169 ? -20.290 4.241 3.180 1.00 94.06 169 GLU A O 1
ATOM 1432 N N . LEU A 1 170 ? -18.531 3.204 2.228 1.00 93.12 170 LEU A N 1
ATOM 1433 C CA . LEU A 1 170 ? -17.922 2.799 3.485 1.00 93.12 170 LEU A CA 1
ATOM 1434 C C . LEU A 1 170 ? -17.593 4.006 4.374 1.00 93.12 170 LEU A C 1
ATOM 1436 O O . LEU A 1 170 ? -17.980 4.057 5.545 1.00 93.12 170 LEU A O 1
ATOM 1440 N N . ALA A 1 171 ? -16.944 5.024 3.806 1.00 91.12 171 ALA A N 1
ATOM 1441 C CA . ALA A 1 171 ? -16.630 6.263 4.507 1.00 91.12 171 ALA A CA 1
ATOM 1442 C C . ALA A 1 171 ? -17.896 7.005 4.977 1.00 91.12 171 ALA A C 1
ATOM 1444 O O . ALA A 1 171 ? -17.889 7.638 6.038 1.00 91.12 171 ALA A O 1
ATOM 1445 N N . ASN A 1 172 ? -18.996 6.920 4.221 1.00 91.06 172 ASN A N 1
ATOM 1446 C CA . ASN A 1 172 ? -20.291 7.491 4.586 1.00 91.06 172 ASN A CA 1
ATOM 1447 C C . ASN A 1 172 ? -20.924 6.765 5.775 1.00 91.06 172 ASN A C 1
ATOM 1449 O O . ASN A 1 172 ? -21.339 7.441 6.719 1.00 91.06 172 ASN A O 1
ATOM 1453 N N . LYS A 1 173 ? -20.935 5.425 5.778 1.00 88.81 173 LYS A N 1
ATOM 1454 C CA . LYS A 1 173 ? -21.369 4.617 6.936 1.00 88.81 173 LYS A CA 1
ATOM 1455 C C . LYS A 1 173 ? -20.545 4.953 8.183 1.00 88.81 173 LYS A C 1
ATOM 1457 O O . LYS A 1 173 ? -21.077 5.020 9.289 1.00 88.81 173 LYS A O 1
ATOM 1462 N N . PHE A 1 174 ? -19.268 5.285 7.991 1.00 85.31 174 PHE A N 1
ATOM 1463 C CA . PHE A 1 174 ? -18.354 5.661 9.064 1.00 85.31 174 PHE A CA 1
ATOM 1464 C C . PHE A 1 174 ? -18.461 7.128 9.532 1.00 85.31 174 PHE A C 1
ATOM 1466 O O . PHE A 1 174 ? -17.829 7.510 10.516 1.00 85.31 174 PHE A O 1
ATOM 1473 N N . LYS A 1 175 ? -19.272 7.992 8.897 1.00 83.62 175 LYS A N 1
ATOM 1474 C CA . LYS A 1 175 ? -19.340 9.429 9.253 1.00 83.62 175 LYS A CA 1
ATOM 1475 C C . LYS A 1 175 ? -19.649 9.684 10.734 1.00 83.62 175 LYS A C 1
ATOM 1477 O O . LYS A 1 175 ? -19.121 10.643 11.298 1.00 83.62 175 LYS A O 1
ATOM 1482 N N . ASN A 1 176 ? -20.432 8.810 11.366 1.00 76.19 176 ASN A N 1
ATOM 1483 C CA . ASN A 1 176 ? -20.805 8.918 12.781 1.00 76.19 176 ASN A CA 1
ATOM 1484 C C . ASN A 1 176 ? -19.660 8.578 13.752 1.00 76.19 176 ASN A C 1
ATOM 1486 O O . ASN A 1 176 ? -19.736 8.906 14.933 1.00 76.19 176 ASN A O 1
ATOM 1490 N N . PHE A 1 177 ? -18.571 7.994 13.254 1.00 79.25 177 PHE A N 1
ATOM 1491 C CA . PHE A 1 177 ? -17.385 7.622 14.024 1.00 79.25 177 PHE A CA 1
ATOM 1492 C C . PHE A 1 177 ? -16.212 8.597 13.813 1.00 79.25 177 PHE A C 1
ATOM 1494 O O . PHE A 1 177 ? -15.076 8.320 14.183 1.00 79.25 177 PHE A O 1
ATOM 1501 N N . LYS A 1 178 ? -16.460 9.779 13.233 1.00 73.38 178 LYS A N 1
ATOM 1502 C CA . LYS A 1 178 ? -15.403 10.768 12.953 1.00 73.38 178 LYS A CA 1
ATOM 1503 C C . LYS A 1 178 ? -14.843 11.471 14.188 1.00 73.38 178 LYS A C 1
ATOM 1505 O O . LYS A 1 178 ? -13.757 12.038 14.115 1.00 73.38 178 LYS A O 1
ATOM 1510 N N . LYS A 1 179 ? -15.602 11.525 15.286 1.00 79.38 179 LYS A N 1
ATOM 1511 C CA . LYS A 1 179 ? -15.211 12.227 16.514 1.00 79.38 179 LYS A CA 1
ATOM 1512 C C . LYS A 1 179 ? -15.558 11.379 17.725 1.00 79.38 179 LYS A C 1
ATOM 1514 O O . LYS A 1 179 ? -16.727 11.086 17.969 1.00 79.38 179 LYS A O 1
ATOM 1519 N N . GLY A 1 180 ? -14.547 11.034 18.503 1.00 87.94 180 GLY A N 1
ATOM 1520 C CA . GLY A 1 180 ? -14.718 10.283 19.733 1.00 87.94 180 GLY A CA 1
ATOM 1521 C C . GLY A 1 180 ? -13.447 9.553 20.115 1.00 87.94 180 GLY A C 1
ATOM 1522 O O . GLY A 1 180 ? -12.467 9.561 19.378 1.00 87.94 180 GLY A O 1
ATOM 1523 N N . ILE A 1 181 ? -13.504 8.930 21.284 1.00 94.62 181 ILE A N 1
ATOM 1524 C CA . ILE A 1 181 ? -12.532 7.935 21.708 1.00 94.62 181 ILE A CA 1
ATOM 1525 C C . ILE A 1 181 ? -13.160 6.580 21.429 1.00 94.62 181 ILE A C 1
ATOM 1527 O O . ILE A 1 181 ? -14.305 6.334 21.819 1.00 94.62 181 ILE A O 1
ATOM 1531 N N . PHE A 1 182 ? -12.434 5.725 20.726 1.00 95.56 182 PHE A N 1
ATOM 1532 C CA . PHE A 1 182 ? -12.892 4.394 20.358 1.00 95.56 182 PHE A CA 1
ATOM 1533 C C . PHE A 1 182 ? -11.961 3.347 20.956 1.00 95.56 182 PHE A C 1
ATOM 1535 O O . PHE A 1 182 ? -10.830 3.645 21.340 1.00 95.56 182 PHE A O 1
ATOM 1542 N N . ILE A 1 183 ? -12.459 2.123 21.033 1.00 96.88 183 ILE A N 1
ATOM 1543 C CA . ILE A 1 183 ? -11.686 0.937 21.362 1.00 96.88 183 ILE A CA 1
ATOM 1544 C C . ILE A 1 183 ? -11.587 0.095 20.101 1.00 96.88 183 ILE A C 1
ATOM 1546 O O . ILE A 1 183 ? -12.614 -0.198 19.492 1.00 96.88 183 ILE A O 1
ATOM 1550 N N . LEU A 1 184 ? -10.364 -0.270 19.726 1.00 96.94 184 LEU A N 1
ATOM 1551 C CA . LEU A 1 184 ? -10.087 -1.373 18.816 1.00 96.94 184 LEU A CA 1
ATOM 1552 C C . LEU A 1 184 ? -9.788 -2.606 19.666 1.00 96.94 184 LEU A C 1
ATOM 1554 O O . LEU A 1 184 ? -8.787 -2.637 20.380 1.00 96.94 184 LEU A O 1
ATOM 1558 N N . ASP A 1 185 ? -10.659 -3.597 19.576 1.00 96.56 185 ASP A N 1
ATOM 1559 C CA . ASP A 1 185 ? -10.491 -4.927 20.148 1.00 96.56 185 ASP A CA 1
ATOM 1560 C C . ASP A 1 185 ? -9.971 -5.861 19.049 1.00 96.56 185 ASP A C 1
ATOM 1562 O O . ASP A 1 185 ? -10.626 -6.038 18.015 1.00 96.56 185 ASP A O 1
ATOM 1566 N N . SER A 1 186 ? -8.742 -6.349 19.215 1.00 93.69 186 SER A N 1
ATOM 1567 C CA . SER A 1 186 ? -8.035 -7.165 18.227 1.00 93.69 186 SER A CA 1
ATOM 1568 C C . SER A 1 186 ? -6.957 -8.004 18.911 1.00 93.69 186 SER A C 1
ATOM 1570 O O . SER A 1 186 ? -6.141 -7.459 19.652 1.00 93.69 186 SER A O 1
ATOM 1572 N N . GLU A 1 187 ? -6.909 -9.308 18.618 1.00 87.62 187 GLU A N 1
ATOM 1573 C CA . GLU A 1 187 ? -5.865 -10.232 19.111 1.00 87.62 187 GLU A CA 1
ATOM 1574 C C . GLU A 1 187 ? -5.730 -10.240 20.647 1.00 87.62 187 GLU A C 1
ATOM 1576 O O . GLU A 1 187 ? -4.628 -10.107 21.184 1.00 87.62 187 GLU A O 1
ATOM 1581 N N . ASP A 1 188 ? -6.859 -10.321 21.358 1.00 87.56 188 ASP A N 1
ATOM 1582 C CA . ASP A 1 188 ? -6.936 -10.266 22.829 1.00 87.56 188 ASP A CA 1
ATOM 1583 C C . ASP A 1 188 ? -6.347 -8.981 23.445 1.00 87.56 188 ASP A C 1
ATOM 1585 O O . ASP A 1 188 ? -6.003 -8.924 24.630 1.00 87.56 188 ASP A O 1
ATOM 1589 N N . LYS A 1 189 ? -6.221 -7.919 22.641 1.00 93.62 189 LYS A N 1
ATOM 1590 C CA . LYS A 1 189 ? -5.733 -6.606 23.063 1.00 93.62 189 LYS A CA 1
ATOM 1591 C C . LYS A 1 189 ? -6.777 -5.539 22.788 1.00 93.62 189 LYS A C 1
ATOM 1593 O O . LYS A 1 189 ? -7.406 -5.498 21.734 1.00 93.62 189 LYS A O 1
ATOM 1598 N N . LEU A 1 190 ? -6.882 -4.616 23.738 1.00 95.12 190 LEU A N 1
ATOM 1599 C CA . LEU A 1 190 ? -7.711 -3.425 23.631 1.00 95.12 190 LEU A CA 1
ATOM 1600 C C . LEU A 1 190 ? -6.813 -2.210 23.416 1.00 95.12 190 LEU A C 1
ATOM 1602 O O . LEU A 1 190 ? -5.963 -1.893 24.250 1.00 95.12 190 LEU A O 1
ATOM 1606 N N . PHE A 1 191 ? -7.027 -1.511 22.309 1.00 96.06 191 PHE A N 1
ATOM 1607 C CA . PHE A 1 191 ? -6.341 -0.265 21.997 1.00 96.06 191 PHE A CA 1
ATOM 1608 C C . PHE A 1 191 ? -7.323 0.892 22.091 1.00 96.06 191 PHE A C 1
ATOM 1610 O O . PHE A 1 191 ? -8.363 0.886 21.435 1.00 96.06 191 PHE A O 1
ATOM 1617 N N . VAL A 1 192 ? -6.971 1.917 22.863 1.00 96.69 192 VAL A N 1
ATOM 1618 C CA . VAL A 1 192 ? -7.684 3.194 22.820 1.00 96.69 192 VAL A CA 1
ATOM 1619 C C . VAL A 1 192 ? -7.205 3.953 21.587 1.00 96.69 192 VAL A C 1
ATOM 1621 O O . VAL A 1 192 ? -6.003 4.156 21.416 1.00 96.69 192 VAL A O 1
ATOM 1624 N N . ILE A 1 193 ? -8.127 4.367 20.724 1.00 95.56 193 ILE A N 1
ATOM 1625 C CA . ILE A 1 193 ? -7.824 5.037 19.455 1.00 95.56 193 ILE A CA 1
ATOM 1626 C C . ILE A 1 193 ? -8.621 6.339 19.337 1.00 95.56 193 ILE A C 1
ATOM 1628 O O . ILE A 1 193 ? -9.773 6.427 19.770 1.00 95.56 193 ILE A O 1
ATOM 1632 N N . GLU A 1 194 ? -8.014 7.361 18.738 1.00 92.06 194 GLU A N 1
ATOM 1633 C CA . GLU A 1 194 ? -8.661 8.668 18.524 1.00 92.06 194 GLU A CA 1
ATOM 1634 C C . GLU A 1 194 ? -9.221 8.838 17.109 1.00 92.06 194 GLU A C 1
ATOM 1636 O O . GLU A 1 194 ? -10.078 9.688 16.861 1.00 92.06 194 GLU A O 1
ATOM 1641 N N . ARG A 1 195 ? -8.722 8.041 16.162 1.00 89.88 195 ARG A N 1
ATOM 1642 C CA . ARG A 1 195 ? -9.084 8.148 14.754 1.00 89.88 195 ARG A CA 1
ATOM 1643 C C . ARG A 1 195 ? -9.090 6.780 14.104 1.00 89.88 195 ARG A C 1
ATOM 1645 O O . ARG A 1 195 ? -8.242 5.937 14.383 1.00 89.88 195 ARG A O 1
ATOM 1652 N N . VAL A 1 196 ? -10.037 6.621 13.197 1.00 91.56 196 VAL A N 1
ATOM 1653 C CA . VAL A 1 196 ? -10.216 5.449 12.354 1.00 91.56 196 VAL A CA 1
ATOM 1654 C C . VAL A 1 196 ? -10.498 5.960 10.946 1.00 91.56 196 VAL A C 1
ATOM 1656 O O . VAL A 1 196 ? -11.324 6.863 10.772 1.00 91.56 196 VAL A O 1
ATOM 1659 N N . VAL A 1 197 ? -9.779 5.448 9.953 1.00 91.38 197 VAL A N 1
ATOM 1660 C CA . VAL A 1 197 ? -9.873 5.912 8.565 1.00 91.38 197 VAL A CA 1
ATOM 1661 C C . VAL A 1 197 ? -9.987 4.702 7.641 1.00 91.38 197 VAL A C 1
ATOM 1663 O O . VAL A 1 197 ? -9.020 3.946 7.536 1.00 91.38 197 VAL A O 1
ATOM 1666 N N . PRO A 1 198 ? -11.135 4.500 6.969 1.00 94.44 198 PRO A N 1
ATOM 1667 C CA . PRO A 1 198 ? -11.199 3.570 5.852 1.00 94.44 198 PRO A CA 1
ATOM 1668 C C . PRO A 1 198 ? -10.496 4.197 4.645 1.00 94.44 198 PRO A C 1
ATOM 1670 O O . PRO A 1 198 ? -10.796 5.339 4.292 1.00 94.44 198 PRO A O 1
ATOM 1673 N N . HIS A 1 199 ? -9.581 3.459 4.017 1.00 94.00 199 HIS A N 1
ATOM 1674 C CA . HIS A 1 199 ? -8.865 3.931 2.822 1.00 94.00 199 HIS A CA 1
ATOM 1675 C C . HIS A 1 199 ? -9.426 3.348 1.529 1.00 94.00 199 HIS A C 1
ATOM 1677 O O . HIS A 1 199 ? -9.539 4.065 0.543 1.00 94.00 199 HIS A O 1
ATOM 1683 N N . ILE A 1 200 ? -9.794 2.066 1.530 1.00 95.25 200 ILE A N 1
ATOM 1684 C CA . ILE A 1 200 ? -10.298 1.369 0.342 1.00 95.25 200 ILE A CA 1
ATOM 1685 C C . ILE A 1 200 ? -11.231 0.226 0.747 1.00 95.25 200 ILE A C 1
ATOM 1687 O O . ILE A 1 200 ? -11.042 -0.396 1.797 1.00 95.25 200 ILE A O 1
ATOM 1691 N N . CYS A 1 201 ? -12.241 -0.033 -0.082 1.00 96.50 201 CYS A N 1
ATOM 1692 C CA . CYS A 1 201 ? -13.166 -1.155 0.042 1.00 96.50 201 CYS A CA 1
ATOM 1693 C C . CYS A 1 201 ? -13.374 -1.816 -1.324 1.00 96.50 201 CYS A C 1
ATOM 1695 O O . CYS A 1 201 ? -13.674 -1.128 -2.301 1.00 96.50 201 CYS A O 1
ATOM 1697 N N . ILE A 1 202 ? -13.246 -3.139 -1.381 1.00 96.56 202 ILE A N 1
ATOM 1698 C CA . ILE A 1 202 ? -13.468 -3.939 -2.587 1.00 96.56 202 ILE A CA 1
ATOM 1699 C C . ILE A 1 202 ? -14.369 -5.136 -2.281 1.00 96.56 202 ILE A C 1
ATOM 1701 O O . ILE A 1 202 ? -14.429 -5.602 -1.141 1.00 96.56 202 ILE A O 1
ATOM 1705 N N . TYR A 1 203 ? -15.012 -5.665 -3.319 1.00 94.88 203 TYR A N 1
ATOM 1706 C CA . TYR A 1 203 ? -15.742 -6.926 -3.266 1.00 94.88 203 TYR A CA 1
ATOM 1707 C C . TYR A 1 203 ? -15.078 -7.933 -4.202 1.00 94.88 203 TYR A C 1
ATOM 1709 O O . TYR A 1 203 ? -14.774 -7.617 -5.351 1.00 94.88 203 TYR A O 1
ATOM 1717 N N . LYS A 1 204 ? -14.829 -9.144 -3.703 1.00 91.62 204 LYS A N 1
ATOM 1718 C CA . LYS A 1 204 ? -14.185 -10.226 -4.451 1.00 91.62 204 LYS A CA 1
ATOM 1719 C C . LYS A 1 204 ? -14.748 -11.564 -3.990 1.00 91.62 204 LYS A C 1
ATOM 1721 O O . LYS A 1 204 ? -14.702 -11.864 -2.802 1.00 91.62 204 LYS A O 1
ATOM 1726 N N . ASN A 1 205 ? -15.254 -12.371 -4.924 1.00 90.25 205 ASN A N 1
ATOM 1727 C CA . ASN A 1 205 ? -15.802 -13.709 -4.651 1.00 90.25 205 ASN A CA 1
ATOM 1728 C C . ASN A 1 205 ? -16.822 -13.719 -3.493 1.00 90.25 205 ASN A C 1
ATOM 1730 O O . ASN A 1 205 ? -16.659 -14.465 -2.534 1.00 90.25 205 ASN A O 1
ATOM 1734 N N . GLU A 1 206 ? -17.834 -12.844 -3.563 1.00 92.00 206 GLU A N 1
ATOM 1735 C CA . GLU A 1 206 ? -18.892 -12.669 -2.542 1.00 92.00 206 GLU A CA 1
ATOM 1736 C C . GLU A 1 206 ? -18.424 -12.145 -1.173 1.00 92.00 206 GLU A C 1
ATOM 1738 O O . GLU A 1 206 ? -19.245 -11.920 -0.284 1.00 92.00 206 GLU A O 1
ATOM 1743 N N . LYS A 1 207 ? -17.127 -11.883 -1.001 1.00 95.12 207 LYS A N 1
ATOM 1744 C CA . LYS A 1 207 ? -16.558 -11.300 0.215 1.00 95.12 207 LYS A CA 1
ATOM 1745 C C . LYS A 1 207 ? -16.265 -9.820 0.029 1.00 95.12 207 LYS A C 1
ATOM 1747 O O . LYS A 1 207 ? -15.914 -9.387 -1.070 1.00 95.12 207 LYS A O 1
ATOM 1752 N N . SER A 1 208 ? -16.364 -9.049 1.109 1.00 95.88 208 SER A N 1
ATOM 1753 C CA . SER A 1 208 ? -15.859 -7.674 1.144 1.00 95.88 208 SER A CA 1
ATOM 1754 C C . SER A 1 208 ? -14.512 -7.617 1.852 1.00 95.88 208 SER A C 1
ATOM 1756 O O . SER A 1 208 ? -14.317 -8.276 2.869 1.00 95.88 208 SER A O 1
ATOM 1758 N N . TYR A 1 209 ? -13.596 -6.810 1.326 1.00 97.81 209 TYR A N 1
ATOM 1759 C CA . TYR A 1 209 ? -12.299 -6.528 1.931 1.00 97.81 209 TYR A CA 1
ATOM 1760 C C . TYR A 1 209 ? -12.123 -5.024 2.053 1.00 97.81 209 TYR A C 1
ATOM 1762 O O . TYR A 1 209 ? -12.342 -4.281 1.096 1.00 97.81 209 TYR A O 1
ATOM 1770 N N . SER A 1 210 ? -11.709 -4.564 3.228 1.00 97.44 210 SER A N 1
ATOM 1771 C CA . SER A 1 210 ? -11.497 -3.140 3.477 1.00 97.44 210 SER A CA 1
ATOM 1772 C C . SER A 1 210 ? -10.210 -2.886 4.247 1.00 97.44 210 SER A C 1
ATOM 1774 O O . SER A 1 210 ? -9.900 -3.602 5.197 1.00 97.44 210 SER A O 1
ATOM 1776 N N . PHE A 1 211 ? -9.459 -1.863 3.844 1.00 97.62 211 PHE A N 1
ATOM 1777 C CA . PHE A 1 211 ? -8.238 -1.447 4.532 1.00 97.62 211 PHE A CA 1
ATOM 1778 C C . PHE A 1 211 ? -8.524 -0.271 5.462 1.00 97.62 211 PHE A C 1
ATOM 1780 O O . PHE A 1 211 ? -9.083 0.751 5.045 1.00 97.62 211 PHE A O 1
ATOM 1787 N N . TRP A 1 212 ? -8.077 -0.398 6.708 1.00 95.88 212 TRP A N 1
ATOM 1788 C CA . TRP A 1 212 ? -8.319 0.576 7.762 1.00 95.88 212 TRP A CA 1
ATOM 1789 C C . TRP A 1 212 ? -7.034 1.000 8.452 1.00 95.88 212 TRP A C 1
ATOM 1791 O O . TRP A 1 212 ? -6.242 0.158 8.868 1.00 95.88 212 TRP A O 1
ATOM 1801 N N . GLU A 1 213 ? -6.885 2.306 8.646 1.00 95.00 213 GLU A N 1
ATOM 1802 C CA . GLU A 1 213 ? -5.918 2.912 9.562 1.00 95.00 213 GLU A CA 1
ATOM 1803 C C . GLU A 1 213 ? -6.599 3.201 10.904 1.00 95.00 213 GLU A C 1
ATOM 1805 O O . GLU A 1 213 ? -7.692 3.773 10.951 1.00 95.00 213 GLU A O 1
ATOM 1810 N N . PHE A 1 214 ? -5.910 2.885 11.998 1.00 94.44 214 PHE A N 1
ATOM 1811 C CA . PHE A 1 214 ? -6.294 3.257 13.354 1.00 94.44 214 PHE A CA 1
ATOM 1812 C C . PHE A 1 214 ? -5.151 4.026 14.014 1.00 94.44 214 PHE A C 1
ATOM 1814 O O . PHE A 1 214 ? -4.009 3.560 14.049 1.00 94.44 214 PHE A O 1
ATOM 1821 N N . ARG A 1 215 ? -5.460 5.199 14.575 1.00 92.94 215 ARG A N 1
ATOM 1822 C CA . ARG A 1 215 ? -4.485 6.013 15.310 1.00 92.94 215 ARG A CA 1
ATOM 1823 C C . ARG A 1 215 ? -4.585 5.726 16.807 1.00 92.94 215 ARG A C 1
ATOM 1825 O O . ARG A 1 215 ? -5.552 6.184 17.431 1.00 92.94 215 ARG A O 1
ATOM 1832 N N . PRO A 1 216 ? -3.638 4.962 17.381 1.00 94.44 216 PRO A N 1
ATOM 1833 C CA . PRO A 1 216 ? -3.650 4.670 18.804 1.00 94.44 216 PRO A CA 1
ATOM 1834 C C . PRO A 1 216 ? -3.346 5.924 19.621 1.00 94.44 216 PRO A C 1
ATOM 1836 O O . PRO A 1 216 ? -2.545 6.769 19.229 1.00 94.44 216 PRO A O 1
ATOM 1839 N N . ILE A 1 217 ? -3.967 6.011 20.791 1.00 95.06 217 ILE A N 1
ATOM 1840 C CA . ILE A 1 217 ? -3.646 7.014 21.800 1.00 95.06 217 ILE A CA 1
ATOM 1841 C C . ILE A 1 217 ? -2.426 6.528 22.567 1.00 95.06 217 ILE A C 1
ATOM 1843 O O . ILE A 1 217 ? -2.455 5.489 23.229 1.00 95.06 217 ILE A O 1
ATOM 1847 N N . LEU A 1 218 ? -1.342 7.289 22.474 1.00 94.56 218 LEU A N 1
ATOM 1848 C CA . LEU A 1 218 ? -0.064 6.894 23.040 1.00 94.56 218 LEU A CA 1
ATOM 1849 C C . LEU A 1 218 ? 0.036 7.331 24.501 1.00 94.56 218 LEU A C 1
ATOM 1851 O O . LEU A 1 218 ? -0.277 8.466 24.862 1.00 94.56 218 LEU A O 1
ATOM 1855 N N . THR A 1 219 ? 0.527 6.435 25.355 1.00 93.19 219 THR A N 1
ATOM 1856 C CA . THR A 1 219 ? 0.790 6.743 26.770 1.00 93.19 219 THR A CA 1
ATOM 1857 C C . THR A 1 219 ? 2.013 7.638 26.956 1.00 93.19 219 THR A C 1
ATOM 1859 O O . THR A 1 219 ? 2.150 8.279 27.996 1.00 93.19 219 THR A O 1
ATOM 1862 N N . LYS A 1 220 ? 2.881 7.702 25.941 1.00 93.50 220 LYS A N 1
ATOM 1863 C CA . LYS A 1 220 ? 4.033 8.597 25.837 1.00 93.50 220 LYS A CA 1
ATOM 1864 C C . LYS A 1 220 ? 4.128 9.101 24.404 1.00 93.50 220 LYS A C 1
ATOM 1866 O O . LYS A 1 220 ? 3.958 8.316 23.476 1.00 93.50 220 LYS A O 1
ATOM 1871 N N . PHE A 1 221 ? 4.425 10.382 24.233 1.00 94.94 221 PHE A N 1
ATOM 1872 C CA . PHE A 1 221 ? 4.701 10.965 22.926 1.00 94.94 221 PHE A CA 1
ATOM 1873 C C . PHE A 1 221 ? 6.023 11.743 23.004 1.00 94.94 221 PHE A C 1
ATOM 1875 O O . PHE A 1 221 ? 6.197 12.485 23.977 1.00 94.94 221 PHE A O 1
ATOM 1882 N N . PRO A 1 222 ? 6.957 11.551 22.054 1.00 94.38 222 PRO A N 1
ATOM 1883 C CA . PRO A 1 222 ? 8.266 12.199 22.096 1.00 94.38 222 PRO A CA 1
ATOM 1884 C C . PRO A 1 222 ? 8.106 13.717 22.079 1.00 94.38 222 PRO A C 1
ATOM 1886 O O . PRO A 1 222 ? 7.384 14.247 21.238 1.00 94.38 222 PRO A O 1
ATOM 1889 N N . GLN A 1 223 ? 8.756 14.410 23.011 1.00 95.88 223 GLN A N 1
ATOM 1890 C CA . GLN A 1 223 ? 8.697 15.872 23.066 1.00 95.88 223 GLN A CA 1
ATOM 1891 C C . GLN A 1 223 ? 9.748 16.507 22.151 1.00 95.88 223 GLN A C 1
ATOM 1893 O O . GLN A 1 223 ? 9.501 17.571 21.585 1.00 95.88 223 GLN A O 1
ATOM 1898 N N . THR A 1 224 ? 10.877 15.818 21.962 1.00 95.81 224 THR A N 1
ATOM 1899 C CA . THR A 1 224 ? 12.024 16.259 21.157 1.00 95.81 224 THR A CA 1
ATOM 1900 C C . THR A 1 224 ? 12.435 15.197 20.133 1.00 95.81 224 THR A C 1
ATOM 1902 O O . THR A 1 224 ? 12.013 14.040 20.198 1.00 95.81 224 THR A O 1
ATOM 1905 N N . MET A 1 225 ? 13.278 15.578 19.167 1.00 93.75 225 MET A N 1
ATOM 1906 C CA . MET A 1 225 ? 13.792 14.640 18.158 1.00 93.75 225 MET A CA 1
ATOM 1907 C C . MET A 1 225 ? 14.713 13.564 18.742 1.00 93.75 225 MET A C 1
ATOM 1909 O O . MET A 1 225 ? 14.754 12.465 18.199 1.00 93.75 225 MET A O 1
ATOM 1913 N N . ASP A 1 226 ? 15.413 13.858 19.837 1.00 93.62 226 ASP A N 1
ATOM 1914 C CA . ASP A 1 226 ? 16.323 12.905 20.484 1.00 93.62 226 ASP A CA 1
ATOM 1915 C C . ASP A 1 226 ? 15.556 11.787 21.211 1.00 93.62 226 ASP A C 1
ATOM 1917 O O . ASP A 1 226 ? 16.051 10.672 21.357 1.00 93.62 226 ASP A O 1
ATOM 1921 N N . GLU A 1 227 ? 14.317 12.064 21.624 1.00 91.38 227 GLU A N 1
ATOM 1922 C CA . GLU A 1 227 ? 13.390 11.077 22.191 1.00 91.38 227 GLU A CA 1
ATOM 1923 C C . GLU A 1 227 ? 12.630 10.286 21.119 1.00 91.38 227 GLU A C 1
ATOM 1925 O O . GLU A 1 227 ? 11.942 9.308 21.435 1.00 91.38 227 GLU A O 1
ATOM 1930 N N . TYR A 1 228 ? 12.688 10.730 19.859 1.00 89.62 228 TYR A N 1
ATOM 1931 C CA . TYR A 1 228 ? 11.869 10.156 18.807 1.00 89.62 228 TYR A CA 1
ATOM 1932 C C . TYR A 1 228 ? 12.273 8.708 18.543 1.00 89.62 228 TYR A C 1
ATOM 1934 O O . TYR A 1 228 ? 13.395 8.394 18.149 1.00 89.62 228 TYR A O 1
ATOM 1942 N N . SER A 1 229 ? 11.300 7.821 18.710 1.00 87.56 229 SER A N 1
ATOM 1943 C CA . SER A 1 229 ? 11.378 6.434 18.282 1.00 87.56 229 SER A CA 1
ATOM 1944 C C . SER A 1 229 ? 10.253 6.163 17.298 1.00 87.56 229 SER A C 1
ATOM 1946 O O . SER A 1 229 ? 9.214 6.825 17.307 1.00 87.56 229 SER A O 1
ATOM 1948 N N . THR A 1 230 ? 10.477 5.204 16.409 1.00 80.19 230 THR A N 1
ATOM 1949 C CA . THR A 1 230 ? 9.502 4.845 15.387 1.00 80.19 230 THR A CA 1
ATOM 1950 C C . THR A 1 230 ? 8.252 4.257 16.036 1.00 80.19 230 THR A C 1
ATOM 1952 O O . THR A 1 230 ? 8.302 3.170 16.610 1.00 80.19 230 THR A O 1
ATOM 1955 N N . ILE A 1 231 ? 7.124 4.955 15.912 1.00 83.62 231 ILE A N 1
ATOM 1956 C CA . ILE A 1 231 ? 5.819 4.478 16.374 1.00 83.62 231 ILE A CA 1
ATOM 1957 C C . ILE A 1 231 ? 4.961 4.220 15.141 1.00 83.62 231 ILE A C 1
ATOM 1959 O O . ILE A 1 231 ? 4.569 5.149 14.436 1.00 83.62 231 ILE A O 1
ATOM 1963 N N . ASN A 1 232 ? 4.696 2.946 14.861 1.00 85.69 232 ASN A N 1
ATOM 1964 C CA . ASN A 1 232 ? 3.856 2.572 13.730 1.00 85.69 232 ASN A CA 1
ATOM 1965 C C . ASN A 1 232 ? 2.374 2.753 14.089 1.00 85.69 232 ASN A C 1
ATOM 1967 O O . ASN A 1 232 ? 1.969 2.383 15.197 1.00 85.69 232 ASN A O 1
ATOM 1971 N N . PRO A 1 233 ? 1.553 3.282 13.167 1.00 89.19 233 PRO A N 1
ATOM 1972 C CA . PRO A 1 233 ? 0.110 3.254 13.334 1.00 89.19 233 PRO A CA 1
ATOM 1973 C C . PRO A 1 233 ? -0.385 1.803 13.294 1.00 89.19 233 PRO A C 1
ATOM 1975 O O . PRO A 1 233 ? 0.303 0.893 12.821 1.00 89.19 233 PRO A O 1
ATOM 1978 N N . LEU A 1 234 ? -1.605 1.588 13.772 1.00 94.31 234 LEU A N 1
ATOM 1979 C CA . LEU A 1 234 ? -2.265 0.299 13.628 1.00 94.31 234 LEU A CA 1
ATOM 1980 C C . LEU A 1 234 ? -3.017 0.288 12.298 1.00 94.31 234 LEU A C 1
ATOM 1982 O O . LEU A 1 234 ? -3.603 1.291 11.894 1.00 94.31 234 LEU A O 1
ATOM 1986 N N . TYR A 1 235 ? -3.032 -0.855 11.626 1.00 95.94 235 TYR A N 1
ATOM 1987 C CA . TYR A 1 235 ? -3.871 -1.063 10.455 1.00 95.94 235 TYR A CA 1
ATOM 1988 C C . TYR A 1 235 ? -4.491 -2.453 10.496 1.00 95.94 235 TYR A C 1
ATOM 1990 O O . TYR A 1 235 ? -3.942 -3.361 11.132 1.00 95.94 235 TYR A O 1
ATOM 1998 N N . ARG A 1 236 ? -5.635 -2.616 9.832 1.00 96.44 236 ARG A N 1
ATOM 1999 C CA . ARG A 1 236 ? -6.287 -3.917 9.649 1.00 96.44 236 ARG A CA 1
ATOM 2000 C C . ARG A 1 236 ? -6.878 -4.022 8.257 1.00 96.44 236 ARG A C 1
ATOM 2002 O O . ARG A 1 236 ? -7.375 -3.038 7.709 1.00 96.44 236 ARG A O 1
ATOM 2009 N N . ILE A 1 237 ? -6.840 -5.237 7.727 1.00 97.50 237 ILE A N 1
ATOM 2010 C CA . ILE A 1 237 ? -7.610 -5.625 6.552 1.00 97.50 237 ILE A CA 1
ATOM 2011 C C . ILE A 1 237 ? -8.813 -6.379 7.092 1.00 97.50 237 ILE A C 1
ATOM 2013 O O . ILE A 1 237 ? -8.641 -7.441 7.681 1.00 97.50 237 ILE A O 1
ATOM 2017 N N . ILE A 1 238 ? -10.001 -5.803 6.964 1.00 97.31 238 ILE A N 1
ATOM 2018 C CA . ILE A 1 238 ? -11.218 -6.379 7.529 1.00 97.31 238 ILE A CA 1
ATOM 2019 C C . ILE A 1 238 ? -12.013 -7.048 6.414 1.00 97.31 238 ILE A C 1
ATOM 2021 O O . ILE A 1 238 ? -12.431 -6.379 5.463 1.00 97.31 238 ILE A O 1
ATOM 2025 N N . GLU A 1 239 ? -12.205 -8.357 6.556 1.00 97.56 239 GLU A N 1
ATOM 2026 C CA .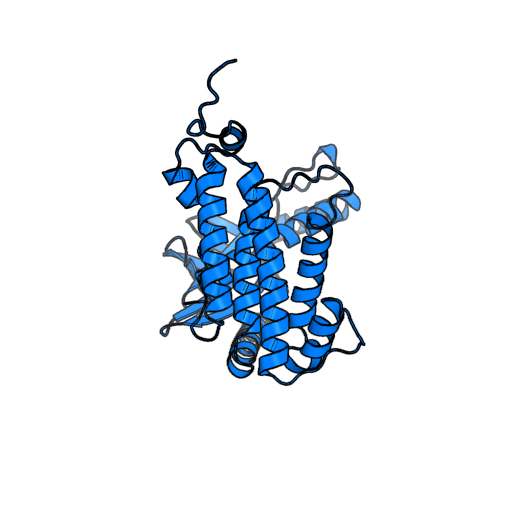 GLU A 1 239 ? -13.102 -9.180 5.754 1.00 97.56 239 GLU A CA 1
ATOM 2027 C C . GLU A 1 239 ? -14.532 -9.115 6.319 1.00 97.56 239 GLU A C 1
ATOM 2029 O O . GLU A 1 239 ? -14.724 -9.185 7.538 1.00 97.56 239 GLU A O 1
ATOM 2034 N N . ASN A 1 240 ? -15.525 -9.012 5.426 1.00 96.00 240 ASN A N 1
ATOM 2035 C CA . ASN A 1 240 ? -16.962 -9.078 5.728 1.00 96.00 240 ASN A CA 1
ATOM 2036 C C . ASN A 1 240 ? -17.375 -8.142 6.867 1.00 96.00 240 ASN A C 1
ATOM 2038 O O . ASN A 1 240 ? -17.909 -8.546 7.896 1.00 96.00 240 ASN A O 1
ATOM 2042 N N . LEU A 1 241 ? -17.083 -6.862 6.663 1.00 95.19 241 LEU A N 1
ATOM 2043 C CA . LEU A 1 241 ? -17.355 -5.811 7.628 1.00 95.19 241 LEU A CA 1
ATOM 2044 C C . LEU A 1 241 ? -18.861 -5.655 7.902 1.00 95.19 241 LEU A C 1
ATOM 2046 O O . LEU A 1 241 ? -19.658 -5.438 6.986 1.00 95.19 241 LEU A O 1
ATOM 2050 N N . GLU A 1 242 ? -19.228 -5.642 9.178 1.00 94.81 242 GLU A N 1
ATOM 2051 C CA . GLU A 1 242 ? -20.591 -5.446 9.659 1.00 94.81 242 GLU A CA 1
ATOM 2052 C C . GLU A 1 242 ? -20.706 -4.185 10.517 1.00 94.81 242 GLU A C 1
ATOM 2054 O O . GLU A 1 242 ? -19.834 -3.873 11.330 1.00 94.81 242 GLU A O 1
ATOM 2059 N N . PHE A 1 243 ? -21.827 -3.476 10.365 1.00 92.06 243 PHE A N 1
ATOM 2060 C CA . PHE A 1 243 ? -22.191 -2.330 11.194 1.00 92.06 243 PHE A CA 1
ATOM 2061 C C . PHE A 1 243 ? -23.439 -2.669 12.005 1.00 92.06 243 PHE A C 1
ATOM 2063 O O . PHE A 1 243 ? -24.523 -2.823 11.440 1.00 92.06 243 PHE A O 1
ATOM 2070 N N . LYS A 1 244 ? -23.306 -2.741 13.331 1.00 91.75 244 LYS A N 1
ATOM 2071 C CA . LYS A 1 244 ? -24.423 -3.032 14.237 1.00 91.75 244 LYS A CA 1
ATOM 2072 C C . LYS A 1 244 ? -24.281 -2.249 15.535 1.00 91.75 244 LYS A C 1
ATOM 2074 O O . LYS A 1 244 ? -23.212 -2.241 16.124 1.00 91.75 244 LYS A O 1
ATOM 2079 N N . ASP A 1 245 ? -25.342 -1.582 15.988 1.00 87.56 245 ASP A N 1
ATOM 2080 C CA . ASP A 1 245 ? -25.398 -0.916 17.303 1.00 87.56 245 ASP A CA 1
ATOM 2081 C C . ASP A 1 245 ? -24.200 0.017 17.602 1.00 87.56 245 ASP A C 1
ATOM 2083 O O . ASP A 1 245 ? -23.605 -0.026 18.678 1.00 87.56 245 ASP A O 1
ATOM 2087 N N . ASN A 1 246 ? -23.806 0.857 16.633 1.00 86.50 246 ASN A N 1
ATOM 2088 C CA . ASN A 1 246 ? -22.607 1.718 16.713 1.00 86.50 246 ASN A CA 1
ATOM 2089 C C . ASN A 1 246 ? -21.295 0.956 16.973 1.00 86.50 246 ASN A C 1
ATOM 2091 O O . ASN A 1 246 ? -20.338 1.500 17.526 1.00 86.50 246 ASN A O 1
ATOM 2095 N N . THR A 1 247 ? -21.256 -0.297 16.552 1.00 92.94 247 THR A N 1
ATOM 2096 C CA . THR A 1 247 ? -20.082 -1.152 16.540 1.00 92.94 247 THR A CA 1
ATOM 2097 C C . THR A 1 247 ? -19.779 -1.543 15.104 1.00 92.94 247 THR A C 1
ATOM 2099 O O . THR A 1 247 ? -20.686 -1.769 14.301 1.00 92.94 247 THR A O 1
ATOM 2102 N N . ILE A 1 248 ? -18.493 -1.630 14.803 1.00 93.38 248 ILE A N 1
ATOM 2103 C CA . ILE A 1 248 ? -17.986 -2.236 13.581 1.00 93.38 248 ILE A CA 1
ATOM 2104 C C . ILE A 1 248 ? -17.330 -3.544 13.960 1.00 93.38 248 ILE A C 1
ATOM 2106 O O . ILE A 1 248 ? -16.543 -3.577 14.905 1.00 93.38 248 ILE A O 1
ATOM 2110 N N . SER A 1 249 ? -17.644 -4.603 13.237 1.00 96.25 249 SER A N 1
ATOM 2111 C CA . SER A 1 249 ? -17.031 -5.907 13.444 1.00 96.25 249 SER A CA 1
ATOM 2112 C C . SER A 1 249 ? -16.699 -6.579 12.125 1.00 96.25 249 SER A C 1
ATOM 2114 O O . SER A 1 249 ? -17.257 -6.239 11.087 1.00 96.25 249 SER A O 1
ATOM 2116 N N . GLY A 1 250 ? -15.772 -7.524 12.170 1.00 96.94 250 GLY A N 1
ATOM 2117 C CA . GLY A 1 250 ? -15.401 -8.354 11.030 1.00 96.94 250 GLY A CA 1
ATOM 2118 C C . GLY A 1 250 ? -14.263 -9.290 11.407 1.00 96.94 250 GLY A C 1
ATOM 2119 O O . GLY A 1 250 ? -13.948 -9.444 12.593 1.00 96.94 250 GLY A O 1
ATOM 2120 N N . LEU A 1 251 ? -13.647 -9.898 10.401 1.00 97.44 251 LEU A N 1
ATOM 2121 C CA . LEU A 1 251 ? -12.469 -10.745 10.571 1.00 97.44 251 LEU A CA 1
ATOM 2122 C C . LEU A 1 251 ? -11.233 -10.030 10.034 1.00 97.44 251 LEU A C 1
ATOM 2124 O O . LEU A 1 251 ? -11.281 -9.414 8.975 1.00 97.44 251 LEU A O 1
ATOM 2128 N N . ASP A 1 252 ? -10.116 -10.118 10.747 1.00 96.44 252 ASP A N 1
ATOM 2129 C CA . ASP A 1 252 ? -8.817 -9.759 10.191 1.00 96.44 252 ASP A CA 1
ATOM 2130 C C . ASP A 1 252 ? -8.467 -10.738 9.063 1.00 96.44 252 ASP A C 1
ATOM 2132 O O . ASP A 1 252 ? -8.328 -11.934 9.307 1.00 96.44 252 ASP A O 1
ATOM 2136 N N . ALA A 1 253 ? -8.291 -10.254 7.836 1.00 95.88 253 ALA A N 1
ATOM 2137 C CA . ALA A 1 253 ? -7.992 -11.114 6.693 1.00 95.88 253 ALA A CA 1
ATOM 2138 C C . ALA A 1 253 ? -6.633 -11.837 6.805 1.00 95.88 253 ALA A C 1
ATOM 2140 O O . ALA A 1 253 ? -6.434 -12.853 6.144 1.00 95.88 253 ALA A O 1
ATOM 2141 N N . LYS A 1 254 ? -5.694 -11.334 7.622 1.00 92.38 254 LYS A N 1
ATOM 2142 C CA . LYS A 1 254 ? -4.374 -11.950 7.829 1.00 92.38 254 LYS A CA 1
ATOM 2143 C C . LYS A 1 254 ? -4.376 -12.946 8.982 1.00 92.38 254 LYS A C 1
ATOM 2145 O O . LYS A 1 254 ? -3.834 -14.037 8.839 1.00 92.38 254 LYS A O 1
ATOM 2150 N N . SER A 1 255 ? -4.939 -12.568 10.130 1.00 93.38 255 SER A N 1
ATOM 2151 C CA . SER A 1 255 ? -4.898 -13.407 11.341 1.00 93.38 255 SER A CA 1
ATOM 2152 C C . SER A 1 255 ? -6.145 -14.268 11.547 1.00 93.38 255 SER A C 1
ATOM 2154 O O . SER A 1 255 ? -6.129 -15.163 12.388 1.00 93.38 255 SER A O 1
ATOM 2156 N N . ASN A 1 256 ? -7.218 -14.014 10.792 1.00 95.06 256 ASN A N 1
ATOM 2157 C CA . ASN A 1 256 ? -8.545 -14.614 10.957 1.00 95.06 256 ASN A CA 1
ATOM 2158 C C . ASN A 1 256 ? -9.167 -14.384 12.350 1.00 95.06 256 ASN A C 1
ATOM 2160 O O . ASN A 1 256 ? -10.113 -15.066 12.743 1.00 95.06 256 ASN A O 1
ATOM 2164 N N . ASN A 1 257 ? -8.644 -13.416 13.106 1.00 95.44 257 ASN A N 1
ATOM 2165 C CA . ASN A 1 257 ? -9.178 -13.037 14.405 1.00 95.44 257 ASN A CA 1
ATOM 2166 C C . ASN A 1 257 ? -10.335 -12.053 14.245 1.00 95.44 257 ASN A C 1
ATOM 2168 O O . ASN A 1 257 ? -10.333 -11.207 13.350 1.00 95.44 257 ASN A O 1
ATOM 2172 N N . HIS A 1 258 ? -11.303 -12.115 15.157 1.00 96.19 258 HIS A N 1
ATOM 2173 C CA . HIS A 1 258 ? -12.353 -11.108 15.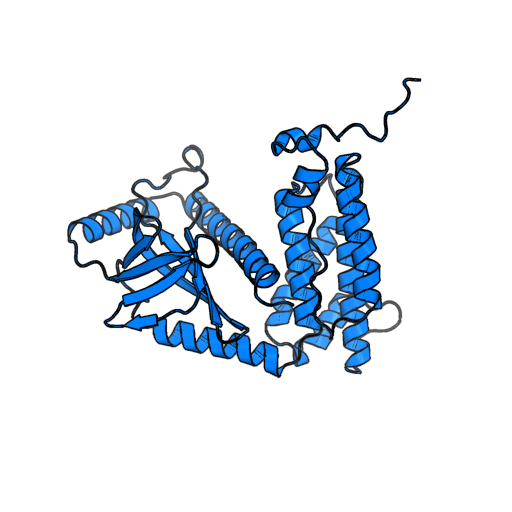214 1.00 96.19 258 HIS A CA 1
ATOM 2174 C C . HIS A 1 258 ? -11.773 -9.738 15.569 1.00 96.19 258 HIS A C 1
ATOM 2176 O O . HIS A 1 258 ? -10.949 -9.602 16.475 1.00 96.19 258 HIS A O 1
ATOM 2182 N N . ILE A 1 259 ? -12.242 -8.721 14.855 1.00 96.81 259 ILE A N 1
ATOM 2183 C CA . ILE A 1 259 ? -11.970 -7.320 15.152 1.00 96.81 259 ILE A CA 1
ATOM 2184 C C . ILE A 1 259 ? -13.283 -6.664 15.544 1.00 96.81 259 ILE A C 1
ATOM 2186 O O . ILE A 1 259 ? -14.310 -6.886 14.896 1.00 96.81 259 ILE A O 1
ATOM 2190 N N . LYS A 1 260 ? -13.242 -5.815 16.571 1.00 96.56 260 LYS A N 1
ATOM 2191 C CA . LYS A 1 260 ? -14.377 -4.984 16.966 1.00 96.56 260 LYS A CA 1
ATOM 2192 C C . LYS A 1 260 ? -13.929 -3.551 17.227 1.00 96.56 260 LYS A C 1
ATOM 2194 O O . LYS A 1 260 ? -12.939 -3.316 17.911 1.00 96.56 260 LYS A O 1
ATOM 2199 N N . ILE A 1 261 ? -14.677 -2.584 16.706 1.00 95.56 261 ILE A N 1
ATOM 2200 C CA . ILE A 1 261 ? -14.461 -1.157 16.946 1.00 95.56 261 ILE A CA 1
ATOM 2201 C C . ILE A 1 261 ? -15.738 -0.574 17.527 1.00 95.56 261 ILE A C 1
ATOM 2203 O O . ILE A 1 261 ? -16.807 -0.681 16.928 1.00 95.56 261 ILE A O 1
ATOM 2207 N N . TYR A 1 262 ? -15.637 0.056 18.690 1.00 94.75 262 TYR A N 1
ATOM 2208 C CA . TYR A 1 262 ? -16.782 0.661 19.366 1.00 94.75 262 TYR A CA 1
ATOM 2209 C C . TYR A 1 262 ? -16.362 1.899 20.149 1.00 94.75 262 TYR A C 1
ATOM 2211 O O . TYR A 1 262 ? -15.197 2.085 20.492 1.00 94.75 262 TYR A O 1
ATOM 2219 N N . LYS A 1 263 ? -17.314 2.790 20.420 1.00 94.00 263 LYS A N 1
ATOM 2220 C CA . LYS A 1 263 ? -17.048 4.014 21.179 1.00 94.00 263 LYS A CA 1
ATOM 2221 C C . LYS A 1 263 ? -16.750 3.685 22.645 1.00 94.00 263 LYS A C 1
ATOM 2223 O O . LYS A 1 263 ? -17.489 2.922 23.266 1.00 94.00 263 LYS A O 1
ATOM 2228 N N . SER A 1 264 ? -15.710 4.295 23.210 1.00 95.25 264 SER A N 1
ATOM 2229 C CA . SER A 1 264 ? -15.453 4.213 24.647 1.00 95.25 264 SER A CA 1
ATOM 2230 C C . SER A 1 264 ? -16.374 5.156 25.423 1.00 95.25 264 SER A C 1
ATOM 2232 O O . SER A 1 264 ? -16.567 6.314 25.048 1.00 95.25 264 SER A O 1
ATOM 2234 N N . ASN A 1 265 ? -16.893 4.661 26.548 1.00 92.38 265 ASN A N 1
ATOM 2235 C CA . ASN A 1 265 ? -17.600 5.451 27.560 1.00 92.38 265 ASN A CA 1
ATOM 2236 C C . ASN A 1 265 ? -16.796 5.568 28.869 1.00 92.38 265 ASN A C 1
ATOM 2238 O O . ASN A 1 265 ? -17.300 6.084 29.864 1.00 92.38 265 ASN A O 1
ATOM 2242 N N . SER A 1 266 ? -15.554 5.077 28.891 1.00 96.00 266 SER A N 1
ATOM 2243 C CA . SER A 1 266 ? -14.716 5.057 30.089 1.00 96.00 266 SER A CA 1
ATOM 2244 C C . SER A 1 266 ? -14.164 6.456 30.397 1.00 96.00 266 SER A C 1
ATOM 2246 O O . SER A 1 266 ? -13.517 7.074 29.543 1.00 96.00 266 SER A O 1
ATOM 2248 N N . PRO A 1 267 ? -14.340 6.979 31.624 1.00 95.62 267 PRO A N 1
ATOM 2249 C CA . PRO A 1 267 ? -13.674 8.210 32.051 1.00 95.62 267 PRO A CA 1
ATOM 2250 C C . PRO A 1 267 ? -12.142 8.105 32.007 1.00 95.62 267 PRO A C 1
ATOM 2252 O O . PRO A 1 267 ? -11.461 9.108 31.791 1.00 95.62 267 PRO A O 1
ATOM 2255 N N . ILE A 1 268 ? -11.599 6.895 32.182 1.00 96.06 268 ILE A N 1
ATOM 2256 C CA . ILE A 1 268 ? -10.155 6.638 32.143 1.00 96.06 268 ILE A CA 1
ATOM 2257 C C . ILE A 1 268 ? -9.624 6.861 30.726 1.00 96.06 268 ILE A C 1
ATOM 2259 O O . ILE A 1 268 ? -8.650 7.591 30.558 1.00 96.06 268 ILE A O 1
ATOM 2263 N N . ASP A 1 269 ? -10.300 6.331 29.708 1.00 95.81 269 ASP A N 1
ATOM 2264 C CA . ASP A 1 269 ? -9.862 6.462 28.312 1.00 95.81 269 ASP A CA 1
ATOM 2265 C C . ASP A 1 269 ? -9.898 7.925 27.860 1.00 95.81 269 ASP A C 1
ATOM 2267 O O . ASP A 1 269 ? -8.975 8.402 27.203 1.00 95.81 269 ASP A O 1
ATOM 2271 N N . ASN A 1 270 ? -10.913 8.678 28.301 1.00 94.19 270 ASN A N 1
ATOM 2272 C CA . ASN A 1 270 ? -10.982 10.122 28.078 1.00 94.19 270 ASN A CA 1
ATOM 2273 C C . ASN A 1 270 ? -9.812 10.866 28.739 1.00 94.19 270 ASN A C 1
ATOM 2275 O O . ASN A 1 270 ? -9.231 11.768 28.136 1.00 94.19 270 ASN A O 1
ATOM 2279 N N . LYS A 1 271 ? -9.431 10.485 29.965 1.00 95.88 271 LYS A N 1
ATOM 2280 C CA . LYS A 1 271 ? -8.272 11.072 30.651 1.00 95.88 271 LYS A CA 1
ATOM 2281 C C . LYS A 1 271 ? -6.968 10.772 29.907 1.00 95.88 271 LYS A C 1
ATOM 2283 O O . LYS A 1 271 ? -6.146 11.673 29.747 1.00 95.88 271 LYS A O 1
ATOM 2288 N N . VAL A 1 272 ? -6.786 9.539 29.432 1.00 96.00 272 VAL A N 1
ATOM 2289 C CA . VAL A 1 272 ? -5.607 9.140 28.644 1.00 96.00 272 VAL A CA 1
ATOM 2290 C C . VAL A 1 272 ? -5.553 9.916 27.325 1.00 96.00 272 VAL A C 1
ATOM 2292 O O . VAL A 1 272 ? -4.504 10.457 26.983 1.00 96.00 272 VAL A O 1
ATOM 2295 N N . ALA A 1 273 ? -6.689 10.068 26.641 1.00 95.81 273 ALA A N 1
ATOM 2296 C CA . ALA A 1 273 ? -6.801 10.861 25.419 1.00 95.81 273 ALA A CA 1
ATOM 2297 C C . ALA A 1 273 ? -6.439 12.339 25.625 1.00 95.81 273 ALA A C 1
ATOM 2299 O O . ALA A 1 273 ? -5.701 12.918 24.828 1.00 95.81 273 ALA A O 1
ATOM 2300 N N . LEU A 1 274 ? -6.923 12.953 26.710 1.00 96.19 274 LEU A N 1
ATOM 2301 C CA . LEU A 1 274 ? -6.586 14.336 27.055 1.00 96.19 274 LEU A CA 1
ATOM 2302 C C . LEU A 1 274 ? -5.091 14.502 27.346 1.00 96.19 274 LEU A C 1
ATOM 2304 O O . LEU A 1 274 ? -4.486 15.469 26.883 1.00 96.19 274 LEU A O 1
ATOM 2308 N N . ASN A 1 275 ? -4.488 13.550 28.063 1.00 97.38 275 ASN A N 1
ATOM 2309 C CA . ASN A 1 275 ? -3.053 13.565 28.332 1.00 97.38 275 ASN A CA 1
ATOM 2310 C C . ASN A 1 275 ? -2.234 13.448 27.038 1.00 97.38 275 ASN A C 1
ATOM 2312 O O . ASN A 1 275 ? -1.335 14.251 26.806 1.00 97.38 275 ASN A O 1
ATOM 2316 N N . TYR A 1 276 ? -2.587 12.504 26.161 1.00 96.62 276 TYR A N 1
ATOM 2317 C CA . TYR A 1 276 ? -1.961 12.359 24.846 1.00 96.62 276 TYR A CA 1
ATOM 2318 C C . TYR A 1 276 ? -2.059 13.638 24.016 1.00 96.62 276 TYR A C 1
ATOM 2320 O O . TYR A 1 276 ? -1.047 14.125 23.519 1.00 96.62 276 TYR A O 1
ATOM 2328 N N . LYS A 1 277 ? -3.249 14.243 23.935 1.00 96.50 277 LYS A N 1
ATOM 2329 C CA . LYS A 1 277 ? -3.444 15.508 23.221 1.00 96.50 277 LYS A CA 1
ATOM 2330 C C . LYS A 1 277 ? -2.567 16.627 23.784 1.00 96.50 277 LYS A C 1
ATOM 2332 O O . LYS A 1 277 ? -2.023 17.412 23.008 1.00 96.50 277 LYS A O 1
ATOM 2337 N N . SER A 1 278 ? -2.423 16.701 25.109 1.00 97.62 278 SER A N 1
ATOM 2338 C CA . SER A 1 278 ? -1.528 17.658 25.765 1.00 97.62 278 SER A CA 1
ATOM 2339 C C . SER A 1 278 ? -0.076 17.428 25.345 1.00 97.62 278 SER A C 1
ATOM 2341 O O . SER A 1 278 ? 0.550 18.368 24.865 1.00 97.62 278 SER A O 1
ATOM 2343 N N . MET A 1 279 ? 0.419 16.187 25.444 1.00 97.19 279 MET A N 1
ATOM 2344 C CA . MET A 1 279 ? 1.786 15.820 25.048 1.00 97.19 279 MET A CA 1
ATOM 2345 C C . MET A 1 279 ? 2.051 16.099 23.567 1.00 97.19 279 MET A C 1
ATOM 2347 O O . MET A 1 279 ? 3.076 16.679 23.225 1.00 97.19 279 MET A O 1
ATOM 2351 N N . TYR A 1 280 ? 1.130 15.719 22.679 1.00 96.00 280 TYR A N 1
ATOM 2352 C CA . TYR A 1 280 ? 1.245 15.984 21.246 1.00 96.00 280 TYR A CA 1
ATOM 2353 C C . TYR A 1 280 ? 1.311 17.490 20.974 1.00 96.00 280 TYR A C 1
ATOM 2355 O O . TYR A 1 280 ? 2.178 17.959 20.243 1.00 96.00 280 TYR A O 1
ATOM 2363 N N . THR A 1 281 ? 0.430 18.273 21.603 1.00 97.19 281 THR A N 1
ATOM 2364 C CA . THR A 1 281 ? 0.377 19.730 21.406 1.00 97.19 281 THR A CA 1
ATOM 2365 C C . THR A 1 281 ? 1.656 20.415 21.889 1.00 97.19 281 THR A C 1
ATOM 2367 O O . THR A 1 281 ? 2.151 21.298 21.189 1.00 97.19 281 THR A O 1
ATOM 2370 N N . SER A 1 282 ? 2.202 19.995 23.037 1.00 97.19 282 SER A N 1
ATOM 2371 C CA . SER A 1 282 ? 3.433 20.555 23.613 1.00 97.19 282 SER A CA 1
ATOM 2372 C C . SER A 1 282 ? 4.716 20.120 22.906 1.00 97.19 282 SER A C 1
ATOM 2374 O O . SER A 1 282 ? 5.756 20.719 23.156 1.00 97.19 282 SER A O 1
ATOM 2376 N N . SER A 1 283 ? 4.655 19.109 22.038 1.00 97.06 283 SER A N 1
ATOM 2377 C CA . SER A 1 283 ? 5.835 18.598 21.337 1.00 97.06 283 SER A CA 1
ATOM 2378 C C . SER A 1 283 ? 6.312 19.533 20.238 1.00 97.06 283 SER A C 1
ATOM 2380 O O . SER A 1 283 ? 5.510 20.235 19.601 1.00 97.06 283 SER A O 1
ATOM 2382 N N . ASP A 1 284 ? 7.609 19.446 19.951 1.00 97.00 284 ASP A N 1
ATOM 2383 C CA . ASP A 1 284 ? 8.253 20.164 18.858 1.00 97.00 284 ASP A CA 1
ATOM 2384 C C . ASP A 1 284 ? 7.524 19.945 17.522 1.00 97.00 284 ASP A C 1
ATOM 2386 O O . ASP A 1 284 ? 7.110 18.837 17.163 1.00 97.00 284 ASP A O 1
ATOM 2390 N N . GLU A 1 285 ? 7.397 21.006 16.722 1.00 97.12 285 GLU A N 1
ATOM 2391 C CA . GLU A 1 285 ? 6.773 20.927 15.393 1.00 97.12 285 GLU A CA 1
ATOM 2392 C C . GLU A 1 285 ? 7.476 19.933 14.473 1.00 97.12 285 GLU A C 1
ATOM 2394 O O . GLU A 1 285 ? 6.820 19.197 13.735 1.00 97.12 285 GLU A O 1
ATOM 2399 N N . ARG A 1 286 ? 8.807 19.856 14.569 1.00 96.19 286 ARG A N 1
ATOM 2400 C CA . ARG A 1 286 ? 9.604 18.898 13.804 1.00 96.19 286 ARG A CA 1
ATOM 2401 C C . ARG A 1 286 ? 9.248 17.454 14.158 1.00 96.19 286 ARG A C 1
ATOM 2403 O O . ARG A 1 286 ? 9.133 16.637 13.250 1.00 96.19 286 ARG A O 1
ATOM 2410 N N . VAL A 1 287 ? 9.021 17.159 15.438 1.00 95.31 287 VAL A N 1
ATOM 2411 C CA . VAL A 1 287 ? 8.607 15.826 15.898 1.00 95.31 287 VAL A CA 1
ATOM 2412 C C . VAL A 1 287 ? 7.239 15.468 15.334 1.00 95.31 287 VAL A C 1
ATOM 2414 O O . VAL A 1 287 ? 7.089 14.407 14.733 1.00 95.31 287 VAL A O 1
ATOM 2417 N N . LYS A 1 288 ? 6.259 16.376 15.440 1.00 95.19 288 LYS A N 1
ATOM 2418 C CA . LYS A 1 288 ? 4.915 16.181 14.866 1.00 95.19 288 LYS A CA 1
ATOM 2419 C C . LYS A 1 288 ? 4.969 15.935 13.358 1.00 95.19 288 LYS A C 1
ATOM 2421 O O . LYS A 1 288 ? 4.311 15.029 12.857 1.00 95.19 288 LYS A O 1
ATOM 2426 N N . HIS A 1 289 ? 5.781 16.710 12.639 1.00 95.12 289 HIS A N 1
ATOM 2427 C CA . HIS A 1 289 ? 5.942 16.564 11.195 1.00 95.12 289 HIS A CA 1
ATOM 2428 C C . HIS A 1 289 ? 6.557 15.212 10.810 1.00 95.12 289 HIS A C 1
ATOM 2430 O O . HIS A 1 289 ? 6.036 14.533 9.926 1.00 95.12 289 HIS A O 1
ATOM 2436 N N . VAL A 1 290 ? 7.635 14.799 11.486 1.00 93.31 290 VAL A N 1
ATOM 2437 C CA . VAL A 1 290 ? 8.281 13.499 11.247 1.00 93.31 290 VAL A CA 1
ATOM 2438 C C . VAL A 1 290 ? 7.339 12.347 11.599 1.00 93.31 290 VAL A C 1
ATOM 2440 O O . VAL A 1 290 ? 7.250 11.392 10.832 1.00 93.31 290 VAL A O 1
ATOM 2443 N N . TYR A 1 291 ? 6.593 12.457 12.699 1.00 93.56 291 TYR A N 1
ATOM 2444 C CA . TYR A 1 291 ? 5.601 11.468 13.117 1.00 93.56 291 TYR A CA 1
ATOM 2445 C C . TYR A 1 291 ? 4.484 11.280 12.080 1.00 93.56 291 TYR A C 1
ATOM 2447 O O . TYR A 1 291 ? 4.232 10.160 11.640 1.00 93.56 291 TYR A O 1
ATOM 2455 N N . GLU A 1 292 ? 3.849 12.367 11.631 1.00 92.50 292 GLU A N 1
ATOM 2456 C CA . GLU A 1 292 ? 2.792 12.289 10.614 1.00 92.50 292 GLU A CA 1
ATOM 2457 C C . GLU A 1 292 ? 3.340 11.802 9.264 1.00 92.50 292 GLU A C 1
ATOM 2459 O O . GLU A 1 292 ? 2.703 10.990 8.594 1.00 92.50 292 GLU A O 1
ATOM 2464 N N . GLY A 1 293 ? 4.546 12.232 8.877 1.00 89.75 293 GLY A N 1
ATOM 2465 C CA . GLY A 1 293 ? 5.222 11.729 7.680 1.00 89.75 293 GLY A CA 1
ATOM 2466 C C . GLY A 1 293 ? 5.496 10.224 7.749 1.00 89.75 293 GLY A C 1
ATOM 2467 O O . GLY A 1 293 ? 5.247 9.507 6.778 1.00 89.75 293 GLY A O 1
ATOM 2468 N N . HIS A 1 294 ? 5.950 9.735 8.907 1.00 89.69 294 HIS A N 1
ATOM 2469 C CA . HIS A 1 294 ? 6.174 8.312 9.161 1.00 89.69 294 HIS A CA 1
ATOM 2470 C C . HIS A 1 294 ? 4.878 7.504 9.056 1.00 89.69 294 HIS A C 1
ATOM 2472 O O . HIS A 1 294 ? 4.847 6.503 8.341 1.00 89.69 294 HIS A O 1
ATOM 2478 N N . ILE A 1 295 ? 3.799 7.962 9.702 1.00 90.50 295 ILE A N 1
ATOM 2479 C CA . ILE A 1 295 ? 2.473 7.330 9.621 1.00 90.50 295 ILE A CA 1
ATOM 2480 C C . ILE A 1 295 ? 2.004 7.245 8.172 1.00 90.50 295 ILE A C 1
ATOM 2482 O O . ILE A 1 295 ? 1.638 6.164 7.718 1.00 90.50 295 ILE A O 1
ATOM 2486 N N . ASN A 1 296 ? 2.040 8.359 7.440 1.00 88.88 296 ASN A N 1
ATOM 2487 C CA . ASN A 1 296 ? 1.543 8.407 6.067 1.00 88.88 296 ASN A CA 1
ATOM 2488 C C . ASN A 1 296 ? 2.329 7.460 5.151 1.00 88.88 296 ASN A C 1
ATOM 2490 O O . ASN A 1 296 ? 1.727 6.729 4.369 1.00 88.88 296 ASN A O 1
ATOM 2494 N N . ASN A 1 297 ? 3.660 7.425 5.279 1.00 85.94 297 ASN A N 1
ATOM 2495 C CA . ASN A 1 297 ? 4.495 6.504 4.510 1.00 85.94 297 ASN A CA 1
ATOM 2496 C C . ASN A 1 297 ? 4.195 5.040 4.862 1.00 85.94 297 ASN A C 1
ATOM 2498 O O . ASN A 1 297 ? 4.005 4.215 3.971 1.00 85.94 297 ASN A O 1
ATOM 2502 N N . PHE A 1 298 ? 4.099 4.716 6.154 1.00 89.69 298 PHE A N 1
ATOM 2503 C CA . PHE A 1 298 ? 3.773 3.364 6.597 1.00 89.69 298 PHE A CA 1
ATOM 2504 C C . PHE A 1 298 ? 2.406 2.913 6.060 1.00 89.69 298 PHE A C 1
ATOM 2506 O O . PHE A 1 298 ? 2.298 1.829 5.494 1.00 89.69 298 PHE A O 1
ATOM 2513 N N . ILE A 1 299 ? 1.374 3.752 6.178 1.00 92.50 299 ILE A N 1
ATOM 2514 C CA . ILE A 1 299 ? 0.031 3.444 5.673 1.00 92.50 299 ILE A CA 1
ATOM 2515 C C . ILE A 1 299 ? 0.024 3.287 4.152 1.00 92.50 299 ILE A C 1
ATOM 2517 O O . ILE A 1 299 ? -0.561 2.325 3.666 1.00 92.50 299 ILE A O 1
ATOM 2521 N N . ALA A 1 300 ? 0.721 4.145 3.403 1.00 89.50 300 ALA A N 1
ATOM 2522 C CA . ALA A 1 300 ? 0.833 4.011 1.950 1.00 89.50 300 ALA A CA 1
ATOM 2523 C C . ALA A 1 300 ? 1.484 2.677 1.534 1.00 89.50 300 ALA A C 1
ATOM 2525 O O . ALA A 1 300 ? 1.002 2.011 0.618 1.00 89.50 300 ALA A O 1
ATOM 2526 N N . GLN A 1 301 ? 2.532 2.240 2.241 1.00 90.31 301 GLN A N 1
ATOM 2527 C CA . GLN A 1 301 ? 3.167 0.938 2.003 1.00 90.31 301 GLN A CA 1
ATOM 2528 C C . GLN A 1 301 ? 2.205 -0.227 2.269 1.00 90.31 301 GLN A C 1
ATOM 2530 O O . GLN A 1 301 ? 2.101 -1.142 1.453 1.00 90.31 301 GLN A O 1
ATOM 2535 N N . GLN A 1 302 ? 1.472 -0.188 3.386 1.00 94.12 302 GLN A N 1
ATOM 2536 C CA . GLN A 1 302 ? 0.511 -1.242 3.724 1.00 94.12 302 GLN A CA 1
ATOM 2537 C C . GLN A 1 302 ? -0.719 -1.237 2.803 1.00 94.12 302 GLN A C 1
ATOM 2539 O O . GLN A 1 302 ? -1.264 -2.299 2.512 1.00 94.12 302 GLN A O 1
ATOM 2544 N N . LEU A 1 303 ? -1.131 -0.070 2.305 1.00 93.50 303 LEU A N 1
ATOM 2545 C CA . LEU A 1 303 ? -2.194 0.060 1.312 1.00 93.50 303 LEU A CA 1
ATOM 2546 C C . LEU A 1 303 ? -1.768 -0.532 -0.038 1.00 93.50 303 LEU A C 1
ATOM 2548 O O . LEU A 1 303 ? -2.530 -1.284 -0.637 1.00 93.50 303 LEU A O 1
ATOM 2552 N N . SER A 1 304 ? -0.535 -0.267 -0.482 1.00 91.81 304 SER A N 1
ATOM 2553 C CA . SER A 1 304 ? 0.026 -0.893 -1.687 1.00 91.81 304 SER A CA 1
ATOM 2554 C C . SER A 1 304 ? 0.068 -2.421 -1.562 1.00 91.81 304 SER A C 1
ATOM 2556 O O . SER A 1 304 ? -0.331 -3.139 -2.481 1.00 91.81 304 SER A O 1
ATOM 2558 N N . LEU A 1 305 ? 0.460 -2.935 -0.391 1.00 94.12 305 LEU A N 1
ATOM 2559 C CA . LEU A 1 305 ? 0.405 -4.368 -0.106 1.00 94.12 305 LEU A CA 1
ATOM 2560 C C . LEU A 1 305 ? -1.031 -4.910 -0.184 1.00 94.12 305 LEU A C 1
ATOM 2562 O O . LEU A 1 305 ? -1.253 -5.937 -0.819 1.00 94.12 305 LEU A O 1
ATOM 2566 N N . PHE A 1 306 ? -2.001 -4.216 0.419 1.00 96.19 306 PHE A N 1
ATOM 2567 C CA . PHE A 1 306 ? -3.414 -4.593 0.342 1.00 96.19 306 PHE A CA 1
ATOM 2568 C C . PHE A 1 306 ? -3.898 -4.679 -1.108 1.00 96.19 306 PHE A C 1
ATOM 2570 O O . PHE A 1 306 ? -4.497 -5.677 -1.499 1.00 96.19 306 PHE A O 1
ATOM 2577 N N . GLU A 1 307 ? -3.614 -3.668 -1.927 1.00 95.25 307 GLU A N 1
ATOM 2578 C CA . GLU A 1 307 ? -4.022 -3.682 -3.330 1.00 95.25 307 GLU A CA 1
ATOM 2579 C C . GLU A 1 307 ? -3.397 -4.861 -4.080 1.00 95.25 307 GLU A C 1
ATOM 2581 O O . GLU A 1 307 ? -4.090 -5.579 -4.797 1.00 95.25 307 GLU A O 1
ATOM 2586 N N . TYR A 1 308 ? -2.109 -5.110 -3.850 1.00 96.06 308 TYR A N 1
ATOM 2587 C CA . TYR A 1 308 ? -1.379 -6.205 -4.478 1.00 96.06 308 TYR A CA 1
ATOM 2588 C C . TYR A 1 308 ? -1.912 -7.590 -4.076 1.00 96.06 308 TYR A C 1
ATOM 2590 O O . TYR A 1 308 ? -1.927 -8.522 -4.883 1.00 96.06 308 TYR A O 1
ATOM 2598 N N . GLU A 1 309 ? -2.329 -7.753 -2.822 1.00 94.94 309 GLU A N 1
ATOM 2599 C CA . GLU A 1 309 ? -2.836 -9.023 -2.301 1.00 94.94 309 GLU A CA 1
ATOM 2600 C C . GLU A 1 309 ? -4.301 -9.277 -2.671 1.00 94.94 309 GLU A C 1
ATOM 2602 O O . GLU A 1 309 ? -4.646 -10.420 -2.977 1.00 94.94 309 GLU A O 1
ATOM 2607 N N . PHE A 1 310 ? -5.144 -8.240 -2.669 1.00 95.06 310 PHE A N 1
ATOM 2608 C CA . PHE A 1 310 ? -6.599 -8.406 -2.681 1.00 95.06 310 PHE A CA 1
ATOM 2609 C C . PHE A 1 310 ? -7.301 -7.844 -3.927 1.00 95.06 310 PHE A C 1
ATOM 2611 O O . PHE A 1 310 ? -8.354 -8.368 -4.292 1.00 95.06 310 PHE A O 1
ATOM 2618 N N . CYS A 1 311 ? -6.756 -6.831 -4.614 1.00 93.69 311 CYS A N 1
ATOM 2619 C CA . CYS A 1 311 ? -7.453 -6.189 -5.744 1.00 93.69 311 CYS A CA 1
ATOM 2620 C C . CYS A 1 311 ? -7.291 -6.927 -7.082 1.00 93.69 311 CYS A C 1
ATOM 2622 O O . CYS A 1 311 ? -8.090 -6.717 -8.003 1.00 93.69 311 CYS A O 1
ATOM 2624 N N . TRP A 1 312 ? -6.262 -7.766 -7.205 1.00 91.88 312 TRP A N 1
ATOM 2625 C CA . TRP A 1 312 ? -5.881 -8.414 -8.462 1.00 91.88 312 TRP A CA 1
ATOM 2626 C C . TRP A 1 312 ? -6.002 -9.934 -8.369 1.00 91.88 312 TRP A C 1
ATOM 2628 O O . TRP A 1 312 ? -6.028 -10.497 -7.270 1.00 91.88 312 TRP A O 1
ATOM 2638 N N . ASP A 1 313 ? -6.132 -10.571 -9.529 1.00 74.44 313 ASP A N 1
ATOM 2639 C CA . ASP A 1 313 ? -6.264 -12.020 -9.705 1.00 74.44 313 ASP A 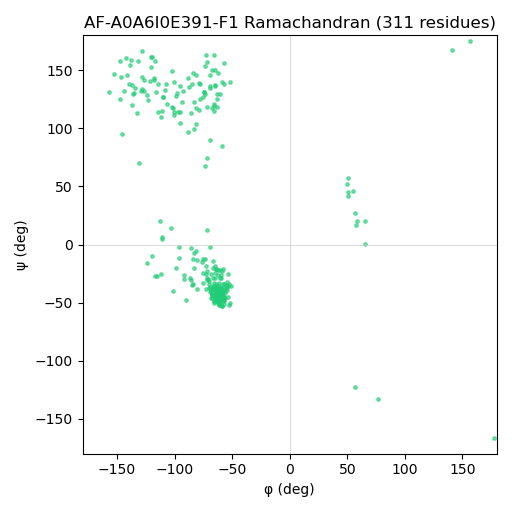CA 1
ATOM 2640 C C . ASP A 1 313 ? -5.022 -12.595 -10.375 1.00 74.44 313 ASP A C 1
ATOM 2642 O O . ASP A 1 313 ? -4.540 -11.946 -11.334 1.00 74.44 313 ASP A O 1
#

Solvent-accessible surface area (backbone atoms only — not comparable to full-atom values): 17592 Å² total; per-residue (Å²): 131,82,82,80,65,80,80,46,67,34,74,71,41,56,82,71,77,40,88,47,66,68,56,39,40,72,74,56,54,62,75,85,62,58,39,89,68,48,57,67,70,58,55,59,57,43,54,53,31,43,52,30,40,58,54,16,50,37,40,52,68,35,42,55,52,19,50,55,49,50,51,52,47,52,56,50,50,54,50,53,49,28,60,75,70,71,51,76,46,73,76,74,84,85,63,59,69,67,34,48,55,57,58,44,29,87,80,55,50,74,57,45,60,77,46,55,56,52,47,51,51,40,52,52,71,78,54,60,91,53,96,77,83,75,56,68,69,64,47,41,46,48,52,34,37,52,47,44,49,52,41,58,69,46,50,56,67,66,62,55,50,48,36,52,49,44,26,51,50,51,48,55,75,43,55,82,63,70,71,58,50,29,34,42,37,44,87,97,38,80,40,52,22,57,46,69,43,77,77,43,27,47,77,57,94,97,37,38,42,30,40,32,44,34,41,66,60,46,97,70,62,54,50,43,71,90,61,57,67,94,72,80,62,47,71,49,46,33,30,58,72,42,81,53,96,80,27,40,36,31,28,29,70,85,78,69,40,62,34,39,37,35,71,59,86,52,70,65,59,54,50,50,46,52,52,30,53,50,42,56,69,74,20,40,68,67,40,55,51,52,49,53,52,50,38,52,52,53,50,52,46,54,49,32,50,47,44,52,68,68,76,48,93

Secondary structure (DSSP, 8-state):
-PPP-TTSPPGGGGGGT--SHHHHHHHH-------TTS-HHHHHHHHHHHHHHHHTTT-THHHHHHHHHHHHHHHHHHHHHHHHTT---S-SSSPPHHHHHHHHHHHHGGGGHHHHHHHHHHHHHHS-SS-----HHHHHHHHHHHHHHHHHHHS-HHHHHHHHHHHHHHHHHGGGGSSS-EEEEETTEEEEEEEEEEEEEEEETTEEEEEEEEEEPPS---SSSTT----PPEEEEEEEEEEETTEEEEEETTT--EEEEEE---HHHHHHHHHHHHHHHHS-HHHHHHHHHHHHHHHHHHHHHHIIIII--

Sequence (313 aa):
MSIINYLEPDSRWSLWHCKTNEEFIEKFLVKGKFHKDVPEDVIKEYTTVEHLVAHSFYYYPMFDEAFSKTTRIFEMAVKLRCDQLGVKPSGKGFIPLNNYISALKEYYGDISEDWENEKKLRNLFAHPEKHFFMGPINRFYAFQHFVNIINKLFSSREKLDEVKNNTIELANKFKNFKKGIFILDSEDKLFVIERVVPHICIYKNEKSYSFWEFRPILTKFPQTMDEYSTINPLYRIIENLEFKDNTISGLDAKSNNHIKIYKSNSPIDNKVALNYKSMYTSSDERVKHVYEGHINNFIAQQLSLFEYEFCWD

Radius of gyration: 22.24 Å; Cα contacts (8 Å, |Δi|>4): 421; chains: 1; bounding box: 69×41×64 Å

pLDDT: mean 90.3, std 9.53, range [46.72, 98.44]

Mean predicted aligned error: 5.35 Å

Foldseek 3Di:
DPDDDLPDFDPVCVVVVQDDLVSQCVPFQDQLLAFPLQDPVLNVLLVVLNVLSSSCRSPVVSPLVSLLSLLVSLLVLLVVLCVVVVFDFDDDDDDDSVSSLVSCCVVQPPCSVVVVVSVVVNVCSVDVPDPDDDDSLVSSLVSLSSSLNSNSSSDDPVLVVQFVVQQVVVVVLCPVVAAAWKWKDWPNDTFTFGDKHWDTWDDDPNKIKTKMWTHGLDLDADQDPVSDDQDETDMFIFIRWDDDPQKIWGAGPVPRIIIIMHGDPDPVSVVSNVVSVVSLVNHDPVSNVVNVVSHVVNSSSVVSVCCSVPVGD